Protein AF-A0A9D2CAB5-F1 (afdb_monomer)

Radius of gyration: 15.43 Å; Cα contacts (8 Å, |Δi|>4): 239; chains: 1; bounding box: 37×33×44 Å

Secondary structure (DSSP, 8-state):
-BHHHHHHHHHHHHHHHHHTTT-TTSBPSSTT-BHHHHHHHHHHHIIIIIIHHHTTPPP--SS---SS-STTHHHHHHHHHHHHHHHHTT--B--GGGHHHHHHHHHHHHHHHHHHHHTTSSPPPPPPHHHHHHHHHHHHH--HHHHSSTTS--PPPP--TTS-HHHHHHHHTTPPPP-

Nearest PDB structures (foldseek):
  2xse-assembly1_A  TM=2.222E-01  e=4.558E+00  Leishmania tarentolae
  8bbm-assembly1_A  TM=2.300E-01  e=7.553E+00  Leishmania tarentolae

Mean predicted aligned error: 3.07 Å

Foldseek 3Di:
DWPVLLLVLLVLLLVLLVLCLVPQQFFFLPNVHGLLQLLQLLLLQLVQQVLCVLVVHDGDDSDDGHPDDSNCSSVSSVVSSVSNCVSCDPPTDDDCSVVVSSLSSNLSSQRSQRRCVVVVNDDHDDDDPVVLVSLVVCVVPDDCVVQPDPPHADCQADDDPPDHSSQNSNSNSHGDGDD

InterPro domains:
  IPR034660 DinB/YfiT-like putative metalloenzymes [SSF109854] (20-116)

pLDDT: mean 94.8, std 4.86, range [59.59, 98.81]

Sequence (179 aa):
MDTARLFSTLELFGAEVDRAEEHLSLQSGCAEWTIGQVIRHVVHVQREITLSLLRDEEPGRMLGMLDISDEAAPEAWRAVAEGIRTVVGERKELSDRFVLPAFDATVHAWDIRAGLVDAGLAEPLELDSRTLTWLEAFKKHAPEELIRRPGMFGPEQPTLSAASPTTKFMAWAGRTPLS

Solvent-accessible surface area (backbone atoms only — not comparable to full-atom values): 9828 Å² total; per-residue (Å²): 78,52,41,71,55,51,51,52,30,51,52,52,28,49,56,37,44,67,72,34,67,93,46,32,83,39,57,20,39,46,86,92,34,31,30,18,53,50,43,20,23,46,39,28,24,45,48,30,36,54,42,22,54,67,68,76,42,85,54,62,59,74,81,59,60,46,97,64,57,51,87,53,23,59,60,51,35,54,54,47,52,50,51,42,57,62,62,53,61,88,58,60,71,43,64,70,84,53,52,60,63,41,50,49,36,47,54,50,25,47,19,39,40,43,22,35,30,77,71,71,75,45,73,84,77,75,67,53,70,70,59,47,53,51,52,53,54,49,59,77,70,54,55,62,81,73,46,56,37,94,97,70,22,52,69,66,39,86,68,64,91,84,52,52,73,46,45,49,51,40,7,58,51,28,26,79,55,85,129

Organism: NCBI:txid2838429

Structure (mmCIF, N/CA/C/O backbone):
data_AF-A0A9D2CAB5-F1
#
_entry.id   AF-A0A9D2CAB5-F1
#
loop_
_atom_site.group_PDB
_atom_site.id
_atom_site.type_symbol
_atom_site.label_atom_id
_atom_site.label_alt_id
_atom_site.label_comp_id
_atom_site.label_asym_id
_atom_site.label_entity_id
_atom_site.label_seq_id
_atom_site.pdbx_PDB_ins_code
_atom_site.Cartn_x
_atom_site.Cartn_y
_atom_site.Cartn_z
_atom_site.occupancy
_atom_site.B_iso_or_equiv
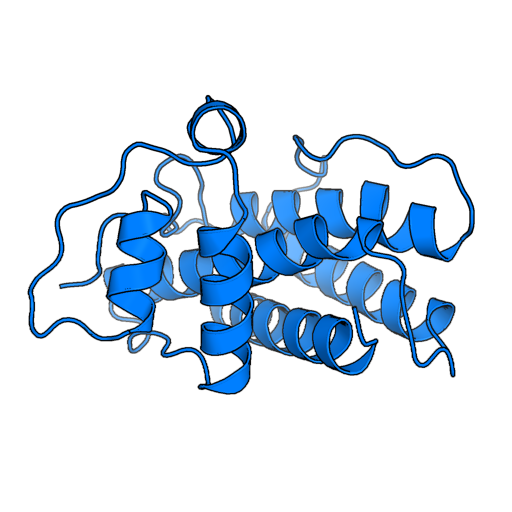_atom_site.auth_seq_id
_atom_site.auth_comp_id
_atom_site.auth_asym_id
_atom_site.auth_atom_id
_atom_site.pdbx_PDB_model_num
ATOM 1 N N . MET A 1 1 ? 16.288 2.991 -3.148 1.00 87.94 1 MET A N 1
ATOM 2 C CA . MET A 1 1 ? 15.427 2.052 -2.381 1.00 87.94 1 MET A CA 1
ATOM 3 C C . MET A 1 1 ? 15.830 0.620 -2.714 1.00 87.94 1 MET A C 1
ATOM 5 O O . MET A 1 1 ? 15.931 0.305 -3.889 1.00 87.94 1 MET A O 1
ATOM 9 N N . ASP A 1 2 ? 16.009 -0.249 -1.719 1.00 90.69 2 ASP A N 1
ATOM 10 C CA . ASP A 1 2 ? 16.333 -1.671 -1.942 1.00 90.69 2 ASP A CA 1
ATOM 11 C C . ASP A 1 2 ? 15.123 -2.443 -2.513 1.00 90.69 2 ASP A C 1
ATOM 13 O O . ASP A 1 2 ? 13.984 -2.256 -2.075 1.00 90.69 2 ASP A O 1
ATOM 17 N N . THR A 1 3 ? 15.368 -3.339 -3.470 1.00 93.75 3 THR A N 1
ATOM 18 C CA . THR A 1 3 ? 14.379 -4.289 -4.017 1.00 93.75 3 THR A CA 1
ATOM 19 C C . THR A 1 3 ? 13.645 -5.112 -2.964 1.00 93.75 3 THR A C 1
ATOM 21 O O . THR A 1 3 ? 12.442 -5.333 -3.109 1.00 93.75 3 THR A O 1
ATOM 24 N N . ALA A 1 4 ? 14.302 -5.479 -1.859 1.00 93.62 4 ALA A N 1
ATOM 25 C CA . ALA A 1 4 ? 13.641 -6.169 -0.754 1.00 93.62 4 ALA A CA 1
ATOM 26 C C . ALA A 1 4 ? 12.469 -5.350 -0.193 1.00 93.62 4 ALA A C 1
ATOM 28 O O . ALA A 1 4 ? 11.480 -5.915 0.270 1.00 93.62 4 ALA A O 1
ATOM 29 N N . ARG A 1 5 ? 12.545 -4.011 -0.247 1.00 94.75 5 ARG A N 1
ATOM 30 C CA . ARG A 1 5 ? 11.443 -3.146 0.178 1.00 94.75 5 ARG A CA 1
ATOM 31 C C . ARG A 1 5 ? 10.278 -3.163 -0.791 1.00 94.75 5 ARG A C 1
ATOM 33 O O . ARG A 1 5 ? 9.149 -3.287 -0.330 1.00 94.75 5 ARG A O 1
ATOM 40 N N . LEU A 1 6 ? 10.554 -3.108 -2.092 1.00 96.00 6 LEU A N 1
ATOM 41 C CA . LEU A 1 6 ? 9.514 -3.255 -3.105 1.00 96.00 6 LEU A CA 1
ATOM 42 C C . LEU A 1 6 ? 8.785 -4.592 -2.936 1.00 96.00 6 LEU A C 1
ATOM 44 O O . LEU A 1 6 ? 7.562 -4.607 -2.875 1.00 96.00 6 LEU A O 1
ATOM 48 N N . PHE A 1 7 ? 9.514 -5.699 -2.782 1.00 96.25 7 PHE A N 1
ATOM 49 C CA . PHE A 1 7 ? 8.899 -7.017 -2.614 1.00 96.25 7 PHE A CA 1
ATOM 50 C C . PHE A 1 7 ? 8.073 -7.137 -1.335 1.00 96.25 7 PHE A C 1
ATOM 52 O O . PHE A 1 7 ? 6.937 -7.594 -1.422 1.00 96.25 7 PHE A O 1
ATOM 59 N N . SER A 1 8 ? 8.561 -6.641 -0.191 1.00 96.62 8 SER A N 1
ATOM 60 C CA . SER A 1 8 ? 7.741 -6.596 1.030 1.00 96.62 8 SER A CA 1
ATOM 61 C C . SER A 1 8 ? 6.452 -5.790 0.836 1.00 96.62 8 SER A C 1
ATOM 63 O O . SER A 1 8 ? 5.414 -6.175 1.360 1.00 96.62 8 SER A O 1
ATOM 65 N N . THR A 1 9 ? 6.490 -4.689 0.078 1.00 98.00 9 THR A N 1
ATOM 66 C CA . THR A 1 9 ? 5.284 -3.915 -0.253 1.00 98.00 9 THR A CA 1
ATOM 67 C C . THR A 1 9 ? 4.320 -4.713 -1.136 1.00 98.00 9 THR A C 1
ATOM 69 O O . THR A 1 9 ? 3.122 -4.716 -0.861 1.00 98.00 9 THR A O 1
ATOM 72 N N . LEU A 1 10 ? 4.814 -5.413 -2.166 1.00 98.19 10 LEU A N 1
ATOM 73 C CA . LEU A 1 10 ? 3.966 -6.260 -3.018 1.00 98.19 10 LEU A CA 1
ATOM 74 C C . LEU A 1 10 ? 3.326 -7.407 -2.222 1.00 98.19 10 LEU A C 1
ATOM 76 O O . LEU A 1 10 ? 2.169 -7.751 -2.447 1.00 98.19 10 LEU A O 1
ATOM 80 N N . GLU A 1 11 ? 4.072 -8.015 -1.303 1.00 98.31 11 GLU A N 1
ATOM 81 C CA . GLU A 1 11 ? 3.570 -9.075 -0.423 1.00 98.31 11 GLU A CA 1
ATOM 82 C C . GLU A 1 11 ? 2.514 -8.548 0.546 1.00 98.31 11 GLU A C 1
ATOM 84 O O . GLU A 1 11 ? 1.446 -9.145 0.663 1.00 98.31 11 GLU A O 1
ATOM 89 N N . LEU A 1 12 ? 2.783 -7.411 1.193 1.00 98.69 12 LEU A N 1
ATOM 90 C CA . LEU A 1 12 ? 1.845 -6.768 2.107 1.00 98.69 12 LEU A CA 1
ATOM 91 C C . LEU A 1 12 ? 0.531 -6.430 1.400 1.00 98.69 12 LEU A C 1
ATOM 93 O O . LEU A 1 12 ? -0.529 -6.836 1.864 1.00 98.69 12 LEU A O 1
ATOM 97 N N . PHE A 1 13 ? 0.599 -5.720 0.272 1.00 98.81 13 PHE A N 1
ATOM 98 C CA . PHE A 1 13 ? -0.602 -5.330 -0.459 1.00 98.81 13 PHE A CA 1
ATOM 99 C C . PHE A 1 13 ? -1.345 -6.553 -1.002 1.00 98.81 13 PHE A C 1
ATOM 101 O O . PHE A 1 13 ? -2.554 -6.657 -0.827 1.00 98.81 13 PHE A O 1
ATOM 108 N N . GLY A 1 14 ? -0.631 -7.526 -1.580 1.00 98.81 14 GLY A N 1
ATOM 109 C CA . GLY A 1 14 ? -1.243 -8.758 -2.079 1.00 98.81 14 GLY A CA 1
ATOM 110 C C . GLY A 1 14 ? -1.971 -9.557 -1.004 1.00 98.81 14 GLY A C 1
ATOM 111 O O . GLY A 1 14 ? -3.077 -10.023 -1.252 1.00 98.81 14 GLY A O 1
ATOM 112 N N . ALA A 1 15 ? -1.414 -9.637 0.204 1.00 98.69 15 ALA A N 1
ATOM 113 C CA . ALA A 1 15 ? -2.074 -10.318 1.310 1.00 98.69 15 ALA A CA 1
ATOM 114 C C . ALA A 1 15 ? -3.392 -9.638 1.724 1.00 98.69 15 ALA A C 1
ATOM 116 O O . ALA A 1 15 ? -4.317 -10.321 2.156 1.00 98.69 15 ALA A O 1
ATOM 117 N N . GLU A 1 16 ? -3.497 -8.312 1.602 1.00 98.81 16 GLU A N 1
ATOM 118 C CA . GLU A 1 16 ? -4.749 -7.592 1.870 1.00 98.81 16 GLU A CA 1
ATOM 119 C C . GLU A 1 16 ? -5.743 -7.699 0.707 1.00 98.81 16 GLU A C 1
ATOM 121 O O . GLU A 1 16 ? -6.938 -7.847 0.954 1.00 98.81 16 GLU A O 1
ATOM 126 N N . VAL A 1 17 ? -5.267 -7.725 -0.543 1.00 98.81 17 VAL A N 1
ATOM 127 C CA . VAL A 1 17 ? -6.106 -8.025 -1.718 1.00 98.81 17 VAL A CA 1
ATOM 128 C C . VAL A 1 17 ? -6.765 -9.398 -1.583 1.00 98.81 17 VAL A C 1
ATOM 130 O O . VAL A 1 17 ? -7.980 -9.500 -1.730 1.00 98.81 17 VAL A O 1
ATOM 133 N N . ASP A 1 18 ? -5.991 -10.436 -1.255 1.00 98.62 18 ASP A N 1
ATOM 134 C CA . ASP A 1 18 ? -6.510 -11.803 -1.116 1.00 98.62 18 ASP A CA 1
ATOM 135 C C . ASP A 1 18 ? -7.531 -11.914 0.033 1.00 98.62 18 ASP A C 1
ATOM 137 O O . ASP A 1 18 ? -8.527 -12.623 -0.082 1.00 98.62 18 ASP A O 1
ATOM 141 N N . ARG A 1 19 ? -7.329 -11.185 1.140 1.00 98.38 19 ARG A N 1
ATOM 142 C CA . ARG A 1 19 ? -8.286 -11.152 2.264 1.00 98.38 19 ARG A CA 1
ATOM 143 C C . ARG A 1 19 ? -9.606 -10.472 1.916 1.00 98.38 19 ARG A C 1
ATOM 145 O O . ARG A 1 19 ? -10.624 -10.793 2.522 1.00 98.38 19 ARG A O 1
ATOM 152 N N . ALA A 1 20 ? -9.579 -9.506 1.005 1.00 98.12 20 ALA A N 1
ATOM 153 C CA . ALA A 1 20 ? -10.726 -8.661 0.708 1.00 98.12 20 ALA A CA 1
ATOM 154 C C . ALA A 1 20 ? -11.470 -9.053 -0.579 1.00 98.12 20 ALA A C 1
ATOM 156 O O . ALA A 1 20 ? -12.402 -8.352 -0.971 1.00 98.12 20 ALA A O 1
ATOM 157 N N . GLU A 1 21 ? -11.082 -10.155 -1.230 1.00 97.25 21 GLU A N 1
ATOM 158 C CA . GLU A 1 21 ? -11.594 -10.580 -2.543 1.00 97.25 21 GLU A CA 1
ATOM 159 C C . GLU A 1 21 ? -13.126 -10.751 -2.567 1.00 97.25 21 GLU A C 1
ATOM 161 O O . GLU A 1 21 ? -13.767 -10.404 -3.555 1.00 97.25 21 GLU A O 1
ATOM 166 N N . GLU A 1 22 ? -13.741 -11.176 -1.459 1.00 97.88 22 GLU A N 1
ATOM 167 C CA . GLU A 1 22 ? -15.205 -11.307 -1.325 1.00 97.88 22 GLU A CA 1
ATOM 168 C C . GLU A 1 22 ? -15.899 -10.037 -0.782 1.00 97.88 22 GLU A C 1
ATOM 170 O O . GLU A 1 22 ? -17.110 -10.016 -0.552 1.00 97.88 22 GLU A O 1
ATOM 175 N N . HIS A 1 23 ? -15.143 -8.962 -0.551 1.00 98.44 23 HIS A N 1
ATOM 176 C CA . HIS A 1 23 ? -15.570 -7.780 0.208 1.00 98.44 23 HIS A CA 1
ATOM 177 C C . HIS A 1 23 ? -15.274 -6.454 -0.509 1.00 98.44 23 HIS A C 1
ATOM 179 O O . HIS A 1 23 ? -15.234 -5.388 0.104 1.00 98.44 23 HIS A O 1
ATOM 185 N N . LEU A 1 24 ? -15.100 -6.501 -1.828 1.00 98.50 24 LEU A N 1
ATOM 186 C CA . LEU A 1 24 ? -14.643 -5.378 -2.653 1.00 98.50 24 LEU A CA 1
ATOM 187 C C . LEU A 1 24 ? -15.563 -4.150 -2.612 1.00 98.50 24 LEU A C 1
ATOM 189 O O . LEU A 1 24 ? -15.095 -3.027 -2.793 1.00 98.50 24 LEU A O 1
ATOM 193 N N . SER A 1 25 ? -16.858 -4.346 -2.356 1.00 98.31 25 SER A N 1
ATOM 194 C CA . SER A 1 25 ? -17.839 -3.261 -2.266 1.00 98.31 25 SER A CA 1
ATOM 195 C C . SER A 1 25 ? -17.851 -2.545 -0.914 1.00 98.31 25 SER A C 1
ATOM 197 O O . SER A 1 25 ? -18.579 -1.564 -0.768 1.00 98.31 25 SER A O 1
ATOM 199 N N . LEU A 1 26 ? -17.120 -3.041 0.092 1.00 98.31 26 LEU A N 1
ATOM 200 C CA . LEU A 1 26 ? -17.029 -2.366 1.383 1.00 98.31 26 LEU A CA 1
ATOM 201 C C . LEU A 1 26 ? -16.270 -1.049 1.249 1.00 98.31 26 LEU A C 1
ATOM 203 O O . LEU A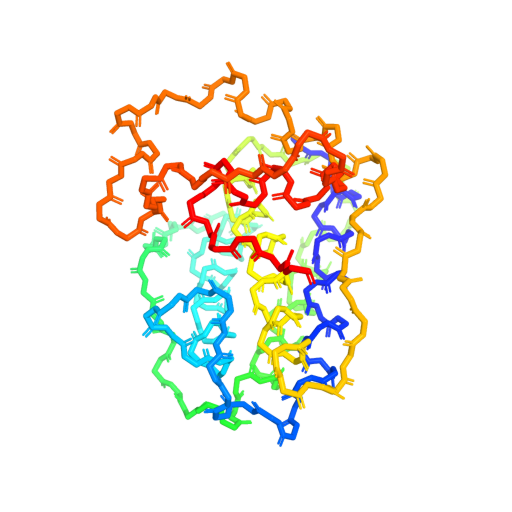 1 26 ? -15.376 -0.899 0.412 1.00 98.31 26 LEU A O 1
ATOM 207 N N . GLN A 1 27 ? -16.622 -0.109 2.118 1.00 97.94 27 GLN A N 1
ATOM 208 C CA . GLN A 1 27 ? -15.881 1.128 2.293 1.00 97.94 27 GLN A CA 1
ATOM 209 C C . GLN A 1 27 ? -14.448 0.816 2.749 1.00 97.94 27 GLN A C 1
ATOM 211 O O . GLN A 1 27 ? -14.249 -0.054 3.593 1.00 97.94 27 GLN A O 1
ATOM 216 N N . SER A 1 28 ? -13.451 1.512 2.199 1.00 97.62 28 SER A N 1
ATOM 217 C CA . SER A 1 28 ? -12.060 1.398 2.655 1.00 97.62 28 SER A CA 1
ATOM 218 C C . SER A 1 28 ? -11.704 2.479 3.687 1.00 97.62 28 SER A C 1
ATOM 220 O O . SER A 1 28 ? -12.454 3.436 3.890 1.00 97.62 28 SER A O 1
ATOM 222 N N . GLY A 1 29 ? -10.516 2.371 4.292 1.00 95.69 29 GLY A N 1
ATOM 223 C CA . GLY A 1 29 ? -9.920 3.432 5.115 1.00 95.69 29 GLY A CA 1
ATOM 224 C C . GLY A 1 29 ? -9.623 4.731 4.348 1.00 95.69 29 GLY A C 1
ATOM 225 O O . GLY A 1 29 ? -9.500 5.792 4.963 1.00 95.69 29 GLY A O 1
ATOM 226 N N . CYS A 1 30 ? -9.584 4.677 3.011 1.00 94.69 30 CYS A N 1
ATOM 227 C CA . CYS A 1 30 ? -9.636 5.854 2.152 1.00 94.69 30 CYS A CA 1
ATOM 228 C C . CYS A 1 30 ? -11.110 6.224 1.946 1.00 94.69 30 CYS A C 1
ATOM 230 O O . CYS A 1 30 ? -11.817 5.582 1.171 1.00 94.69 30 CYS A O 1
ATOM 232 N N . ALA A 1 31 ? -11.592 7.236 2.669 1.00 87.69 31 ALA A N 1
ATOM 233 C CA . ALA A 1 31 ? -13.020 7.543 2.797 1.00 87.69 31 ALA A CA 1
ATOM 234 C C . ALA A 1 31 ? -13.751 7.805 1.463 1.00 87.69 31 ALA A C 1
ATOM 236 O O . ALA A 1 31 ? -14.972 7.687 1.391 1.00 87.69 31 ALA A O 1
ATOM 237 N N . GLU A 1 32 ? -13.038 8.149 0.393 1.00 90.69 32 GLU A N 1
ATOM 238 C CA . GLU A 1 32 ? -13.631 8.345 -0.928 1.00 90.69 32 GLU A CA 1
ATOM 239 C C . GLU A 1 32 ? -13.871 7.045 -1.705 1.00 90.69 32 GLU A C 1
ATOM 241 O O . GLU A 1 32 ? -14.616 7.076 -2.686 1.00 90.69 32 GLU A O 1
ATOM 246 N N . TRP A 1 33 ? -13.243 5.929 -1.312 1.00 96.62 33 TRP A N 1
ATOM 247 C CA . TRP A 1 33 ? -13.141 4.726 -2.137 1.00 96.62 33 TRP A CA 1
ATOM 248 C C . TRP A 1 33 ? -13.595 3.451 -1.428 1.00 96.62 33 TRP A C 1
ATOM 250 O O . TRP A 1 33 ? -13.305 3.215 -0.252 1.00 96.62 33 TRP A O 1
ATOM 260 N N . THR A 1 34 ? -14.243 2.575 -2.194 1.00 98.44 34 THR A N 1
ATOM 261 C CA . THR A 1 34 ? -14.414 1.170 -1.817 1.00 98.44 34 THR A CA 1
ATOM 262 C C . THR A 1 34 ? -13.078 0.431 -1.868 1.00 98.44 34 THR A C 1
ATOM 264 O O . THR A 1 34 ? -12.113 0.885 -2.491 1.00 98.44 34 THR A O 1
ATOM 267 N N . ILE A 1 35 ? -13.018 -0.750 -1.256 1.00 98.69 35 ILE A N 1
ATOM 268 C CA . ILE A 1 35 ? -11.855 -1.640 -1.345 1.00 98.69 35 ILE A CA 1
ATOM 269 C C . ILE A 1 35 ? -11.491 -1.926 -2.812 1.00 98.69 35 ILE A C 1
ATOM 271 O O . ILE A 1 35 ? -10.331 -1.790 -3.196 1.00 98.69 35 ILE A O 1
ATOM 275 N N . GLY A 1 36 ? -12.468 -2.266 -3.657 1.00 98.62 36 GLY A N 1
ATOM 276 C CA . GLY A 1 36 ? -12.243 -2.528 -5.081 1.00 98.62 36 GLY A CA 1
ATOM 277 C C . GLY A 1 36 ? -11.616 -1.338 -5.816 1.00 98.62 36 GLY A C 1
ATOM 278 O O . GLY A 1 36 ? -10.660 -1.504 -6.578 1.00 98.62 36 GLY A O 1
ATOM 279 N N . GLN A 1 37 ? -12.079 -0.121 -5.523 1.00 98.50 37 GLN A N 1
ATOM 280 C CA . GLN A 1 37 ? -11.530 1.114 -6.088 1.00 98.50 37 GLN A CA 1
ATOM 281 C C . GLN A 1 37 ? -10.090 1.385 -5.631 1.00 98.50 37 GLN A C 1
ATOM 283 O O . GLN A 1 37 ? -9.258 1.758 -6.463 1.00 98.50 37 GLN A O 1
ATOM 288 N N . VAL A 1 38 ? -9.762 1.132 -4.357 1.00 98.44 38 VAL A N 1
ATOM 289 C CA . VAL A 1 38 ? -8.375 1.188 -3.855 1.00 98.44 38 VAL A CA 1
ATOM 290 C C . VAL A 1 38 ? -7.487 0.211 -4.627 1.00 98.44 38 VAL A C 1
ATOM 292 O O . VAL A 1 38 ? -6.409 0.585 -5.088 1.00 98.44 38 VAL A O 1
ATOM 295 N N . ILE A 1 39 ? -7.943 -1.027 -4.840 1.00 98.75 39 ILE A N 1
ATOM 296 C CA . ILE A 1 39 ? -7.167 -2.030 -5.581 1.00 98.75 39 ILE A CA 1
ATOM 297 C C . ILE A 1 39 ? -6.935 -1.571 -7.020 1.00 98.75 39 ILE A C 1
ATOM 299 O O . ILE A 1 39 ? -5.801 -1.587 -7.497 1.00 98.75 39 ILE A O 1
ATOM 303 N N . ARG A 1 40 ? -7.967 -1.073 -7.706 1.00 98.62 40 ARG A N 1
ATOM 304 C CA . ARG A 1 40 ? -7.836 -0.535 -9.071 1.00 98.62 40 ARG A CA 1
ATOM 305 C C . ARG A 1 40 ? -6.887 0.656 -9.159 1.00 98.62 40 ARG A C 1
ATOM 307 O O . ARG A 1 40 ? -6.193 0.793 -10.171 1.00 98.62 40 ARG A O 1
ATOM 314 N N . HIS A 1 41 ? -6.863 1.512 -8.139 1.00 98.19 41 HIS A N 1
ATOM 315 C CA . HIS A 1 41 ? -5.912 2.615 -8.038 1.00 98.19 41 HIS A CA 1
ATOM 316 C C . HIS A 1 41 ? -4.476 2.093 -7.930 1.00 98.19 41 HIS A C 1
ATOM 318 O O . HIS A 1 41 ? -3.634 2.422 -8.765 1.00 98.19 41 HIS A O 1
ATOM 324 N N . VAL A 1 42 ? -4.206 1.202 -6.978 1.00 98.56 42 VAL A N 1
ATOM 325 C CA . VAL A 1 42 ? -2.853 0.669 -6.769 1.00 98.56 42 VAL A CA 1
ATOM 326 C C . VAL A 1 42 ? -2.376 -0.143 -7.977 1.00 98.56 42 VAL A C 1
ATOM 328 O O . VAL A 1 42 ? -1.218 -0.030 -8.378 1.00 98.56 42 VAL A O 1
ATOM 331 N N . VAL A 1 43 ? -3.259 -0.906 -8.629 1.00 98.69 43 VAL A N 1
ATOM 332 C CA . VAL A 1 43 ? -2.948 -1.597 -9.893 1.00 98.69 43 VAL A CA 1
ATOM 333 C C . VAL A 1 43 ? -2.538 -0.600 -10.978 1.00 98.69 43 VAL A C 1
ATOM 335 O O . VAL A 1 43 ? -1.538 -0.824 -11.661 1.00 98.69 43 VAL A O 1
ATOM 338 N N . HIS A 1 44 ? -3.275 0.504 -11.131 1.00 98.38 44 HIS A N 1
ATOM 339 C CA . HIS A 1 44 ? -2.924 1.571 -12.069 1.00 98.38 44 HIS A CA 1
ATOM 340 C C . HIS A 1 44 ? -1.539 2.147 -11.766 1.00 98.38 44 HIS A C 1
ATOM 342 O O . HIS A 1 44 ? -0.690 2.177 -12.652 1.00 98.38 44 HIS A O 1
ATOM 348 N N . VAL A 1 45 ? -1.277 2.516 -10.513 1.00 97.94 45 VAL A N 1
ATOM 349 C CA . VAL A 1 45 ? 0.016 3.047 -10.061 1.00 97.94 45 VAL A CA 1
ATOM 350 C C . VAL A 1 45 ? 1.157 2.087 -10.376 1.00 97.94 45 VAL A C 1
ATOM 352 O O . VAL A 1 45 ? 2.157 2.469 -10.986 1.00 97.94 45 VAL A O 1
ATOM 355 N N . GLN A 1 46 ? 1.028 0.825 -9.971 1.00 98.25 46 GLN A N 1
ATOM 356 C CA . GLN A 1 46 ? 2.094 -0.151 -10.160 1.00 98.25 46 GLN A CA 1
ATOM 357 C C . GLN A 1 46 ? 2.333 -0.454 -11.643 1.00 98.25 46 GLN A C 1
ATOM 359 O O . GLN A 1 46 ? 3.473 -0.665 -12.057 1.00 98.25 46 GLN A O 1
ATOM 364 N N . ARG A 1 47 ? 1.283 -0.436 -12.465 1.00 97.50 47 ARG A N 1
ATOM 365 C CA . ARG A 1 47 ? 1.402 -0.647 -13.906 1.00 97.50 47 ARG A CA 1
ATOM 366 C C . ARG A 1 47 ? 2.025 0.552 -14.621 1.00 97.50 47 ARG A C 1
ATOM 368 O O . ARG A 1 47 ? 2.974 0.376 -15.373 1.00 97.50 47 ARG A O 1
ATOM 375 N N . GLU A 1 48 ? 1.494 1.746 -14.399 1.00 97.25 48 GLU A N 1
ATOM 376 C CA . GLU A 1 48 ? 1.855 2.940 -15.170 1.00 97.25 48 GLU A CA 1
ATOM 377 C C . GLU A 1 48 ? 3.126 3.617 -14.646 1.00 97.25 48 GLU A C 1
ATOM 379 O O . GLU A 1 48 ? 3.797 4.330 -15.386 1.00 97.25 48 GLU A O 1
ATOM 384 N N . ILE A 1 49 ? 3.477 3.409 -13.375 1.00 96.81 49 ILE A N 1
ATOM 385 C CA . ILE A 1 49 ? 4.696 3.958 -12.780 1.00 96.81 49 ILE A CA 1
ATOM 386 C C . ILE A 1 49 ? 5.729 2.852 -12.604 1.00 96.81 49 ILE A C 1
ATOM 388 O O . ILE A 1 49 ? 6.755 2.862 -13.278 1.00 96.81 49 ILE A O 1
ATOM 392 N N . THR A 1 50 ? 5.484 1.887 -11.715 1.00 97.06 50 THR A N 1
ATOM 393 C CA . THR A 1 50 ? 6.521 0.922 -11.313 1.00 97.06 50 THR A CA 1
ATOM 394 C C . THR A 1 50 ? 6.994 0.059 -12.482 1.00 97.06 50 THR A C 1
ATOM 396 O O . THR A 1 50 ? 8.199 -0.029 -12.717 1.00 97.06 50 THR A O 1
ATOM 399 N N . LEU A 1 51 ? 6.084 -0.551 -13.247 1.00 96.69 51 LEU A N 1
ATOM 400 C CA . LEU A 1 51 ? 6.458 -1.382 -14.395 1.00 96.69 51 LEU A CA 1
ATOM 401 C C . LEU A 1 51 ? 7.106 -0.573 -15.520 1.00 96.69 51 LEU A C 1
ATOM 403 O O . LEU A 1 51 ? 8.132 -1.014 -16.036 1.00 96.69 51 LEU A O 1
ATOM 407 N N . SER A 1 52 ? 6.569 0.599 -15.864 1.00 96.12 52 SER A N 1
ATOM 408 C CA . SER A 1 52 ? 7.177 1.467 -16.881 1.00 96.12 52 SER A CA 1
ATOM 409 C C . SER A 1 52 ? 8.597 1.879 -16.489 1.00 96.12 52 SER A C 1
ATOM 411 O O . SER A 1 52 ? 9.522 1.717 -17.278 1.00 96.12 52 SER A O 1
ATOM 413 N N . LEU A 1 53 ? 8.818 2.285 -15.233 1.00 95.44 53 LEU A N 1
ATOM 414 C CA . LEU A 1 53 ? 10.159 2.601 -14.732 1.00 95.44 53 LEU A CA 1
ATOM 415 C C . LEU A 1 53 ? 11.113 1.403 -14.788 1.00 95.44 53 LEU A C 1
ATOM 417 O O . LEU A 1 53 ? 12.289 1.573 -15.093 1.00 95.44 53 LEU A O 1
ATOM 421 N N . LEU A 1 54 ? 10.638 0.196 -14.472 1.00 95.38 54 LEU A N 1
ATOM 422 C CA . LEU A 1 54 ? 11.461 -1.017 -14.523 1.00 95.38 54 LEU A CA 1
ATOM 423 C C . LEU A 1 54 ? 11.841 -1.423 -15.951 1.00 95.38 54 LEU A C 1
ATOM 425 O O . LEU A 1 54 ? 12.880 -2.057 -16.141 1.00 95.38 54 LEU A O 1
ATOM 429 N N . ARG A 1 55 ? 11.005 -1.066 -16.929 1.00 94.81 55 ARG A N 1
ATOM 430 C CA . ARG A 1 55 ? 11.206 -1.317 -18.363 1.00 94.81 55 ARG A CA 1
ATOM 431 C C . ARG A 1 55 ? 11.933 -0.184 -19.085 1.00 94.81 55 ARG A C 1
ATOM 433 O O . ARG A 1 55 ? 12.086 -0.260 -20.299 1.00 94.81 55 ARG A O 1
ATOM 440 N N . ASP A 1 56 ? 12.372 0.837 -18.351 1.00 93.75 56 ASP A N 1
ATOM 441 C CA . ASP A 1 56 ? 12.976 2.049 -18.907 1.00 93.75 56 ASP A CA 1
ATOM 442 C C . ASP A 1 56 ? 12.047 2.762 -19.922 1.00 93.75 56 ASP A C 1
ATOM 444 O O . ASP A 1 56 ? 12.493 3.365 -20.897 1.00 93.75 56 ASP A O 1
ATOM 448 N N . GLU A 1 57 ? 10.736 2.696 -19.675 1.00 95.38 57 GLU A N 1
ATOM 449 C CA . GLU A 1 57 ? 9.678 3.382 -20.421 1.00 95.38 57 GLU A CA 1
ATOM 450 C C . GLU A 1 57 ? 9.301 4.714 -19.742 1.00 95.38 57 GLU A C 1
ATOM 452 O O . GLU A 1 57 ? 9.550 4.931 -18.551 1.00 95.38 57 GLU A O 1
ATOM 457 N N . GLU A 1 58 ? 8.654 5.613 -20.491 1.00 94.94 58 GLU A N 1
ATOM 458 C CA . GLU A 1 58 ? 8.087 6.840 -19.922 1.00 94.94 58 GLU A CA 1
ATOM 459 C C . GLU A 1 58 ? 6.929 6.498 -18.968 1.00 94.94 58 GLU A C 1
ATOM 461 O O . GLU A 1 58 ? 5.947 5.892 -19.407 1.00 94.94 58 GLU A O 1
ATOM 466 N N . PRO A 1 59 ? 7.009 6.864 -17.674 1.00 94.94 59 PRO A N 1
ATOM 467 C CA . PRO A 1 59 ? 5.955 6.548 -16.723 1.00 94.94 59 PRO A CA 1
ATOM 468 C C . PRO A 1 59 ? 4.699 7.384 -16.984 1.00 94.94 59 PRO A C 1
ATOM 470 O O . PRO A 1 59 ? 4.766 8.561 -17.350 1.00 94.94 59 PRO A O 1
ATOM 473 N N . GLY A 1 60 ? 3.546 6.773 -16.734 1.00 93.69 60 GLY A N 1
ATOM 474 C CA . GLY A 1 60 ? 2.245 7.423 -16.771 1.00 93.69 60 GLY A CA 1
ATOM 475 C C . GLY A 1 60 ? 1.990 8.324 -15.559 1.00 93.69 60 GLY A C 1
ATOM 476 O O . GLY A 1 60 ? 2.885 8.962 -15.000 1.00 93.69 60 GLY A O 1
ATOM 477 N N . ARG A 1 61 ? 0.721 8.421 -15.154 1.00 91.38 61 ARG A N 1
ATOM 478 C CA . ARG A 1 61 ? 0.299 9.271 -14.031 1.00 91.38 61 ARG A CA 1
ATOM 479 C C . ARG A 1 61 ? 0.138 8.448 -12.762 1.00 91.38 61 ARG A C 1
ATOM 481 O O . ARG A 1 61 ? -0.277 7.304 -12.805 1.00 91.38 61 ARG A O 1
ATOM 488 N N . MET A 1 62 ? 0.442 9.078 -11.631 1.00 87.44 62 MET A N 1
ATOM 489 C CA . MET A 1 62 ? 0.224 8.493 -10.308 1.00 87.44 62 MET A CA 1
ATOM 490 C C . MET A 1 62 ? -1.266 8.494 -9.930 1.00 87.44 62 MET A C 1
ATOM 492 O O . MET A 1 62 ? -1.761 7.565 -9.310 1.00 87.44 62 MET A O 1
ATOM 496 N N . LEU A 1 63 ? -1.990 9.551 -10.312 1.00 87.44 63 LEU A N 1
ATOM 497 C CA . LEU A 1 63 ? -3.415 9.689 -10.026 1.00 87.44 63 LEU A CA 1
ATOM 498 C C . LEU A 1 63 ? -4.242 9.081 -11.156 1.00 87.44 63 LEU A C 1
ATOM 500 O O . LEU A 1 63 ? -4.240 9.596 -12.278 1.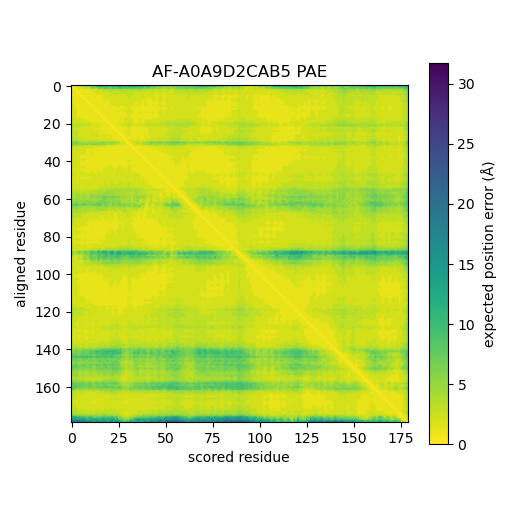00 87.44 63 LEU A O 1
ATOM 504 N N . GLY A 1 64 ? -4.987 8.034 -10.823 1.00 90.06 64 GLY A N 1
ATOM 505 C CA . GLY A 1 64 ? -5.900 7.359 -11.733 1.00 90.06 64 GLY A CA 1
ATOM 506 C C . GLY A 1 64 ? -6.381 6.031 -11.167 1.00 90.06 64 GLY A C 1
ATOM 507 O O . GLY A 1 64 ? -5.906 5.574 -10.134 1.00 90.06 64 GLY A O 1
ATOM 508 N N . MET A 1 65 ? -7.327 5.405 -11.851 1.00 92.38 65 MET A N 1
ATOM 509 C C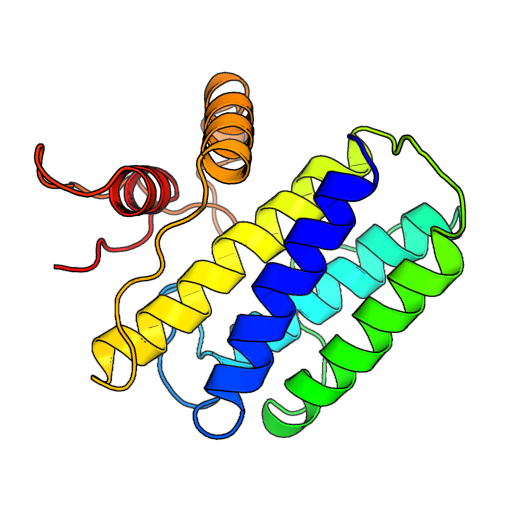A . MET A 1 65 ? -7.752 4.034 -11.586 1.00 92.38 65 MET A CA 1
ATOM 510 C C . MET A 1 65 ? -7.734 3.274 -12.896 1.00 92.38 65 MET A C 1
ATOM 512 O O . MET A 1 65 ? -7.992 3.845 -13.959 1.00 92.38 65 MET A O 1
ATOM 516 N N . LEU A 1 66 ? -7.452 1.978 -12.821 1.00 92.94 66 LEU A N 1
ATOM 517 C CA . LEU A 1 66 ? -7.559 1.128 -13.989 1.00 92.94 66 LEU A CA 1
ATOM 518 C C . LEU A 1 66 ? -9.040 0.987 -14.386 1.00 92.94 66 LEU A C 1
ATOM 520 O O . LEU A 1 66 ? -9.908 0.782 -13.531 1.00 92.94 66 LEU A O 1
ATOM 524 N N . ASP A 1 67 ? -9.327 1.109 -15.680 1.00 95.56 67 ASP A N 1
ATOM 525 C CA . ASP A 1 67 ? -10.678 0.966 -16.234 1.00 95.56 67 ASP A CA 1
ATOM 526 C C . ASP A 1 67 ? -11.041 -0.517 -16.406 1.00 95.56 67 ASP A C 1
ATOM 528 O O . ASP A 1 67 ? -10.973 -1.089 -17.491 1.00 95.56 67 ASP A O 1
ATOM 532 N N . ILE A 1 68 ? -11.326 -1.157 -15.275 1.00 96.38 68 ILE A N 1
ATOM 533 C CA . ILE A 1 68 ? -11.787 -2.540 -15.130 1.00 96.38 68 ILE A CA 1
ATOM 534 C C . ILE A 1 68 ? -12.877 -2.575 -14.054 1.00 96.38 68 ILE A C 1
ATOM 536 O O . ILE A 1 68 ? -13.036 -1.605 -13.313 1.00 96.38 68 ILE A O 1
ATOM 540 N N . SER A 1 69 ? -13.626 -3.674 -13.948 1.00 97.75 69 SER A N 1
ATOM 541 C CA . SER A 1 69 ? -14.546 -3.843 -12.820 1.00 97.75 69 SER A CA 1
ATOM 542 C C . SER A 1 69 ? -13.777 -4.079 -11.518 1.00 97.75 69 SER A C 1
ATOM 544 O O . SER A 1 69 ? -12.606 -4.474 -11.535 1.00 97.75 69 SER A O 1
ATOM 546 N N . ASP A 1 70 ? -14.433 -3.839 -10.387 1.00 97.31 70 ASP A N 1
ATOM 547 C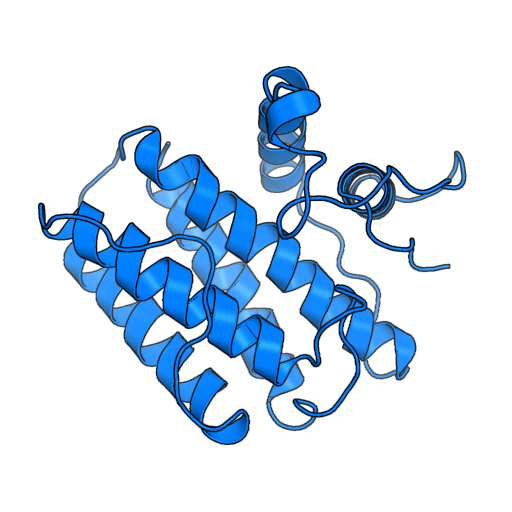 CA . ASP A 1 70 ? -13.828 -4.054 -9.073 1.00 97.31 70 ASP A CA 1
ATOM 548 C C . ASP A 1 70 ? -13.505 -5.546 -8.872 1.00 97.31 70 ASP A C 1
ATOM 550 O O . ASP A 1 70 ? -12.429 -5.877 -8.384 1.00 97.31 70 ASP A O 1
ATOM 554 N N . GLU A 1 71 ? -14.361 -6.448 -9.364 1.00 97.88 71 GLU A N 1
ATOM 555 C CA . GLU A 1 71 ? -14.185 -7.909 -9.301 1.00 97.88 71 GLU A CA 1
ATOM 556 C C . GLU A 1 71 ? -12.958 -8.400 -10.081 1.00 97.88 71 GLU A C 1
ATOM 558 O O . GLU A 1 71 ? -12.359 -9.409 -9.721 1.00 97.88 71 GLU A O 1
ATOM 563 N N . ALA A 1 72 ? -12.555 -7.688 -11.137 1.00 98.19 72 ALA A N 1
ATOM 564 C CA . ALA A 1 72 ? -11.356 -8.014 -11.909 1.00 98.19 72 ALA A CA 1
ATOM 565 C C . ALA A 1 72 ? -10.064 -7.468 -11.268 1.00 98.19 72 ALA A C 1
ATOM 567 O O . ALA A 1 72 ? -8.958 -7.821 -11.689 1.00 98.19 72 ALA A O 1
ATOM 568 N N . ALA A 1 73 ? -10.172 -6.585 -10.271 1.00 98.12 73 ALA A N 1
ATOM 569 C CA . ALA A 1 73 ? -9.029 -5.887 -9.695 1.00 98.12 73 ALA A CA 1
ATOM 570 C C . ALA A 1 73 ? -8.038 -6.809 -8.954 1.00 98.12 73 ALA A C 1
ATOM 572 O O . ALA A 1 73 ? -6.833 -6.624 -9.153 1.00 98.12 73 ALA A O 1
ATOM 573 N N . PRO A 1 74 ? -8.471 -7.825 -8.173 1.00 98.62 74 PRO A N 1
ATOM 574 C CA . PRO A 1 74 ? -7.554 -8.778 -7.545 1.00 98.62 74 PRO A CA 1
ATOM 575 C C . PRO A 1 74 ? -6.696 -9.554 -8.550 1.00 98.62 74 PRO A C 1
ATOM 577 O O . PRO A 1 74 ? -5.481 -9.675 -8.381 1.00 98.62 74 PRO A O 1
ATOM 580 N N . GLU A 1 75 ? -7.294 -10.032 -9.643 1.00 98.56 75 GLU A N 1
ATOM 581 C CA . GLU A 1 75 ? -6.553 -10.725 -10.701 1.00 98.56 75 GLU A CA 1
ATOM 582 C C . GLU A 1 75 ? -5.577 -9.778 -11.417 1.00 98.56 75 GLU A C 1
ATOM 584 O O . GLU A 1 75 ? -4.411 -10.125 -11.628 1.00 98.56 75 GLU A O 1
ATOM 589 N N . ALA A 1 76 ? -6.007 -8.547 -11.710 1.00 98.44 76 ALA A N 1
ATOM 590 C CA . ALA A 1 76 ? -5.137 -7.529 -12.292 1.00 98.44 76 ALA A CA 1
ATOM 591 C C . ALA A 1 76 ? -3.943 -7.190 -11.378 1.00 98.44 76 ALA A C 1
ATOM 593 O O . ALA A 1 76 ? -2.821 -7.024 -11.865 1.00 98.44 76 ALA A O 1
ATOM 594 N N . TRP A 1 77 ? -4.153 -7.146 -10.057 1.00 98.62 77 TRP A N 1
ATOM 595 C CA . TRP A 1 77 ? -3.075 -7.001 -9.081 1.00 98.62 77 TRP A CA 1
ATOM 596 C C . TRP A 1 77 ? -2.072 -8.149 -9.159 1.00 98.62 77 TRP A C 1
ATOM 598 O O . TRP A 1 77 ? -0.872 -7.893 -9.290 1.00 98.62 77 TRP A O 1
ATOM 608 N N . ARG A 1 78 ? -2.540 -9.403 -9.132 1.00 98.62 78 ARG A N 1
ATOM 609 C CA . ARG A 1 78 ? -1.667 -10.586 -9.219 1.00 98.62 78 ARG A CA 1
ATOM 610 C C . ARG A 1 78 ? -0.797 -10.534 -10.479 1.00 98.62 78 ARG A C 1
ATOM 612 O O . ARG A 1 78 ? 0.414 -10.736 -10.390 1.00 98.62 78 ARG A O 1
ATOM 619 N N . ALA A 1 79 ? -1.385 -10.173 -11.622 1.00 98.44 79 ALA A N 1
ATOM 620 C CA . ALA A 1 79 ? -0.665 -10.033 -12.887 1.00 98.44 79 ALA A CA 1
ATOM 621 C C . ALA A 1 79 ? 0.408 -8.928 -12.849 1.00 98.44 79 ALA A C 1
ATOM 623 O O . ALA A 1 79 ? 1.536 -9.141 -13.300 1.00 98.44 79 ALA A O 1
ATOM 624 N N . VAL A 1 80 ? 0.093 -7.753 -12.292 1.00 98.25 80 VAL A N 1
ATOM 625 C CA . VAL A 1 80 ? 1.056 -6.645 -12.178 1.00 98.25 80 VAL A CA 1
ATOM 626 C C . VAL A 1 80 ? 2.176 -6.976 -11.193 1.00 98.25 80 VAL A C 1
ATOM 628 O O . VAL A 1 80 ? 3.344 -6.755 -11.513 1.00 98.25 80 VAL A O 1
ATOM 631 N N . ALA A 1 81 ? 1.852 -7.542 -10.029 1.00 98.25 81 ALA A N 1
ATOM 632 C CA . ALA A 1 81 ? 2.842 -7.928 -9.029 1.00 98.25 81 ALA A CA 1
ATOM 633 C C . ALA A 1 81 ? 3.818 -8.981 -9.578 1.00 98.25 81 ALA A C 1
ATOM 635 O O . ALA A 1 81 ? 5.027 -8.866 -9.370 1.00 98.25 81 ALA A O 1
ATOM 636 N N . GLU A 1 82 ? 3.320 -9.970 -10.325 1.00 97.69 82 GLU A N 1
ATOM 637 C CA . GLU A 1 82 ? 4.166 -10.963 -10.993 1.00 97.69 82 GLU A CA 1
ATOM 638 C C . GLU A 1 82 ? 5.034 -10.344 -12.094 1.00 97.69 82 GLU A C 1
ATOM 640 O O . GLU A 1 82 ? 6.238 -10.607 -12.173 1.00 97.69 82 GLU A O 1
ATOM 645 N N . GLY A 1 83 ? 4.459 -9.443 -12.895 1.00 97.50 83 GLY A N 1
ATOM 646 C CA . GLY A 1 83 ? 5.213 -8.672 -13.877 1.00 97.50 83 GLY A CA 1
ATOM 647 C C . GLY A 1 83 ? 6.359 -7.888 -13.234 1.00 97.50 83 GLY A C 1
ATOM 648 O O . GLY A 1 83 ? 7.472 -7.886 -13.759 1.00 97.50 83 GLY A O 1
ATOM 649 N N . ILE A 1 84 ? 6.121 -7.257 -12.079 1.00 97.50 84 ILE A N 1
ATOM 650 C CA . ILE A 1 84 ? 7.154 -6.513 -11.350 1.00 97.50 84 ILE A CA 1
ATOM 651 C C . ILE A 1 84 ? 8.261 -7.459 -10.890 1.00 97.50 84 ILE A C 1
ATOM 6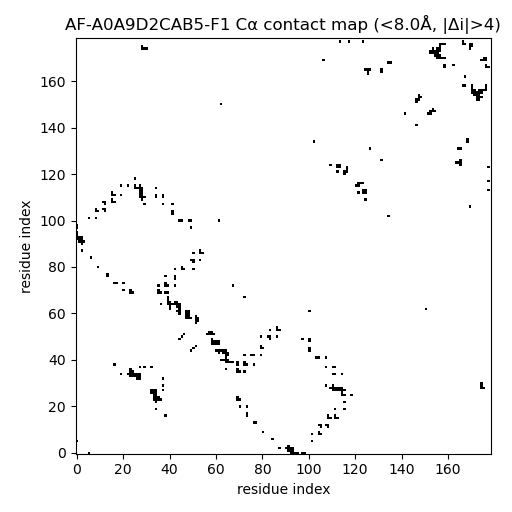53 O O . ILE A 1 84 ? 9.429 -7.180 -11.157 1.00 97.50 84 ILE A O 1
ATOM 657 N N . ARG A 1 85 ? 7.921 -8.588 -10.253 1.00 95.56 85 ARG A N 1
ATOM 658 C CA . ARG A 1 85 ? 8.914 -9.587 -9.813 1.00 95.56 85 ARG A CA 1
ATOM 659 C C . ARG A 1 85 ? 9.777 -10.073 -10.975 1.00 95.56 85 ARG A C 1
ATOM 661 O O . ARG A 1 85 ? 11.001 -10.097 -10.856 1.00 95.56 85 ARG A O 1
ATOM 668 N N . THR A 1 86 ? 9.148 -10.365 -12.110 1.00 95.38 86 THR A N 1
ATOM 669 C CA . THR A 1 86 ? 9.833 -10.813 -13.327 1.00 95.38 86 THR A CA 1
ATOM 670 C C . THR A 1 86 ? 10.818 -9.766 -13.855 1.00 95.38 86 THR A C 1
ATOM 672 O O . THR A 1 86 ? 11.957 -10.104 -14.169 1.00 95.38 86 THR A O 1
ATOM 675 N N . VAL A 1 87 ? 10.413 -8.493 -13.953 1.00 95.12 87 VAL A N 1
ATOM 676 C CA . VAL A 1 87 ? 11.264 -7.440 -14.544 1.00 95.12 87 VAL A CA 1
ATOM 677 C C . VAL A 1 87 ? 12.356 -6.965 -13.578 1.00 95.12 87 VAL A C 1
ATOM 679 O O . VAL A 1 87 ? 13.459 -6.632 -14.017 1.00 95.12 87 VAL A O 1
ATOM 682 N N . VAL A 1 88 ? 12.086 -6.943 -12.266 1.00 94.38 88 VAL A N 1
ATOM 683 C CA . VAL A 1 88 ? 13.110 -6.623 -11.256 1.00 94.38 88 VAL A CA 1
ATOM 684 C C . VAL A 1 88 ? 14.272 -7.615 -11.344 1.00 94.38 88 VAL A C 1
ATOM 686 O O . VAL A 1 88 ? 15.428 -7.188 -11.307 1.00 94.38 88 VAL A O 1
ATOM 689 N N . GLY A 1 89 ? 13.983 -8.911 -11.504 1.00 85.62 89 GLY A N 1
ATOM 690 C CA . GLY A 1 89 ? 15.002 -9.954 -11.622 1.00 85.62 89 GLY A CA 1
ATOM 691 C C . GLY A 1 89 ? 15.980 -9.942 -10.442 1.00 85.62 89 GLY A C 1
ATOM 692 O O . GLY A 1 89 ? 15.568 -9.931 -9.286 1.00 85.62 89 GLY A O 1
ATOM 693 N N . GLU A 1 90 ? 17.284 -9.910 -10.735 1.00 82.94 90 GLU A N 1
ATOM 694 C CA . GLU A 1 90 ? 18.364 -9.918 -9.730 1.00 82.94 90 GLU A CA 1
ATOM 695 C C . GLU A 1 90 ? 18.858 -8.514 -9.320 1.00 82.94 90 GLU A 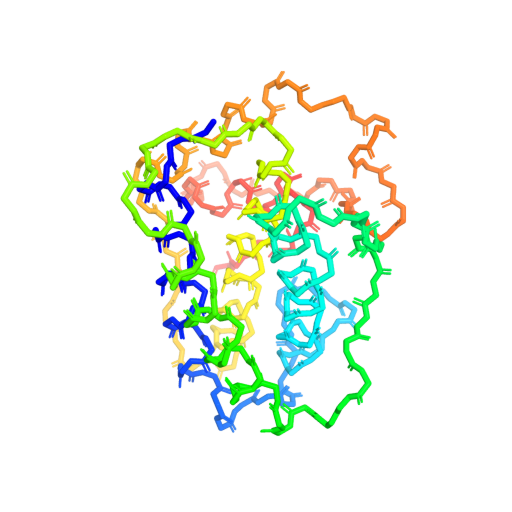C 1
ATOM 697 O O . GLU A 1 90 ? 19.908 -8.381 -8.677 1.00 82.94 90 GLU A O 1
ATOM 702 N N . ARG A 1 91 ? 18.147 -7.439 -9.700 1.00 88.56 91 ARG A N 1
ATOM 703 C CA . ARG A 1 91 ? 18.498 -6.077 -9.262 1.00 88.56 91 ARG A CA 1
ATOM 704 C C . ARG A 1 91 ? 18.497 -6.035 -7.728 1.00 88.56 91 ARG A C 1
ATOM 706 O O . ARG A 1 91 ? 17.630 -6.619 -7.096 1.00 88.56 91 ARG A O 1
ATOM 713 N N . LYS A 1 92 ? 19.469 -5.342 -7.129 1.00 85.44 92 LYS A N 1
ATOM 714 C CA . LYS A 1 92 ? 19.534 -5.152 -5.664 1.00 85.44 92 LYS A CA 1
ATOM 715 C C . LYS A 1 92 ? 19.004 -3.790 -5.240 1.00 85.44 92 LYS A C 1
ATOM 717 O O . LYS A 1 92 ? 18.258 -3.679 -4.277 1.00 85.44 92 LYS A O 1
ATOM 722 N N . GLU A 1 93 ? 19.341 -2.763 -6.011 1.00 90.75 93 GLU A N 1
ATOM 723 C CA . GLU A 1 93 ? 18.963 -1.381 -5.739 1.00 90.75 93 GLU A CA 1
ATOM 724 C C . GLU A 1 93 ? 18.064 -0.833 -6.843 1.00 90.75 93 GLU A C 1
ATOM 726 O O . GLU A 1 93 ? 18.244 -1.121 -8.029 1.00 90.75 93 GLU A O 1
ATOM 731 N N . LEU A 1 94 ? 17.116 -0.001 -6.431 1.00 92.44 94 LEU A N 1
ATOM 732 C CA . LEU A 1 94 ? 16.233 0.773 -7.289 1.00 92.44 94 LEU A CA 1
ATOM 733 C C . LEU A 1 94 ? 16.441 2.262 -7.011 1.00 92.44 94 LEU A C 1
ATOM 735 O O . LEU A 1 94 ? 16.760 2.668 -5.889 1.00 92.44 94 LEU A O 1
ATOM 739 N N . SER A 1 95 ? 16.223 3.094 -8.029 1.00 92.56 95 SER A N 1
ATOM 740 C CA . SER A 1 95 ? 16.271 4.550 -7.860 1.00 92.56 95 SER A CA 1
ATOM 741 C C . SER A 1 95 ? 15.183 5.050 -6.897 1.00 92.56 95 SER A C 1
ATOM 743 O O . SER A 1 95 ? 14.208 4.356 -6.604 1.00 92.56 95 SER A O 1
ATOM 745 N N . ASP A 1 96 ? 15.301 6.291 -6.428 1.00 90.88 96 ASP A N 1
ATOM 746 C CA . ASP A 1 96 ? 14.304 6.874 -5.518 1.00 90.88 96 ASP A CA 1
ATOM 747 C C . ASP A 1 96 ? 12.948 7.147 -6.189 1.00 90.88 96 ASP A C 1
ATOM 749 O O . ASP A 1 96 ? 11.948 7.364 -5.507 1.00 90.88 96 ASP A O 1
ATOM 753 N N . ARG A 1 97 ? 12.867 7.029 -7.523 1.00 92.88 97 ARG A N 1
ATOM 754 C CA . ARG A 1 97 ? 11.610 7.125 -8.288 1.00 92.88 97 ARG A CA 1
ATOM 755 C C . ARG A 1 97 ? 10.588 6.051 -7.893 1.00 92.88 97 ARG A C 1
ATOM 757 O O . ARG A 1 97 ? 9.403 6.226 -8.148 1.00 92.88 97 ARG A O 1
ATOM 764 N N . PHE A 1 98 ? 11.032 4.971 -7.250 1.00 94.81 98 PHE A N 1
ATOM 765 C CA . PHE A 1 98 ? 10.183 3.877 -6.775 1.00 94.81 98 PHE A CA 1
ATOM 766 C C . PHE A 1 98 ? 9.636 4.078 -5.357 1.00 94.81 98 PHE A C 1
ATOM 768 O O . PHE A 1 98 ? 8.766 3.322 -4.932 1.00 94.81 98 PHE A O 1
ATOM 775 N N . VAL A 1 99 ? 10.121 5.083 -4.616 1.00 94.19 99 VAL A N 1
ATOM 776 C CA . VAL A 1 99 ? 9.707 5.302 -3.221 1.00 94.19 99 VAL A CA 1
ATOM 777 C C . VAL A 1 99 ? 8.221 5.627 -3.138 1.00 94.19 99 VAL A C 1
ATOM 779 O O . VAL A 1 99 ? 7.520 5.022 -2.337 1.00 94.19 99 VAL A O 1
ATOM 782 N N . LEU A 1 100 ? 7.728 6.541 -3.978 1.00 92.69 100 LEU A N 1
ATOM 783 C CA . LEU A 1 100 ? 6.332 6.971 -3.936 1.00 92.69 100 LEU A CA 1
ATOM 784 C C . LEU A 1 100 ? 5.327 5.864 -4.314 1.00 92.69 100 LEU A C 1
ATOM 786 O O . LEU A 1 100 ? 4.399 5.663 -3.539 1.00 92.69 100 LEU A O 1
ATOM 790 N N . PRO A 1 101 ? 5.484 5.100 -5.416 1.00 95.69 101 PRO A N 1
ATOM 791 C CA . PRO A 1 101 ? 4.552 4.010 -5.713 1.00 95.69 101 PRO A CA 1
ATOM 792 C C . PRO A 1 101 ? 4.625 2.861 -4.696 1.00 95.69 101 PRO A C 1
ATOM 794 O O . PRO A 1 101 ? 3.618 2.202 -4.450 1.00 95.69 101 PRO A O 1
ATOM 797 N N . ALA A 1 102 ? 5.780 2.604 -4.070 1.00 97.06 102 ALA A N 1
ATOM 798 C CA . ALA A 1 102 ? 5.852 1.633 -2.977 1.00 97.06 102 ALA A CA 1
ATOM 799 C C . ALA A 1 102 ? 5.164 2.159 -1.704 1.00 97.06 102 ALA A C 1
ATOM 801 O O . ALA A 1 102 ? 4.507 1.412 -0.976 1.00 97.06 102 ALA A O 1
ATOM 802 N N . PHE A 1 103 ? 5.323 3.453 -1.421 1.00 96.25 103 PHE A N 1
ATOM 803 C CA . PHE A 1 103 ? 4.680 4.122 -0.294 1.00 96.25 103 PHE A CA 1
ATOM 804 C C . PHE A 1 103 ? 3.158 4.048 -0.430 1.00 96.25 103 PHE A C 1
ATOM 806 O O . PHE A 1 103 ? 2.477 3.623 0.500 1.00 96.25 103 PHE A O 1
ATOM 813 N N . ASP A 1 104 ? 2.660 4.391 -1.614 1.00 96.94 104 ASP A N 1
ATOM 814 C CA . ASP A 1 104 ? 1.252 4.352 -1.992 1.00 96.94 104 ASP A CA 1
ATOM 815 C C . ASP A 1 104 ? 0.612 2.986 -1.714 1.00 96.94 104 ASP A C 1
ATOM 817 O O . ASP A 1 104 ? -0.293 2.881 -0.886 1.00 96.94 104 ASP A O 1
ATOM 821 N N . ALA A 1 105 ? 1.171 1.914 -2.285 1.00 98.31 105 ALA A N 1
ATOM 822 C CA . ALA A 1 105 ? 0.680 0.556 -2.061 1.00 98.31 105 ALA A CA 1
ATOM 823 C C . ALA A 1 105 ? 0.743 0.136 -0.580 1.00 98.31 105 ALA A C 1
ATOM 825 O O . ALA A 1 105 ? -0.132 -0.578 -0.099 1.00 98.31 105 ALA A O 1
ATOM 826 N N . THR A 1 106 ? 1.752 0.589 0.170 1.00 98.38 106 THR A N 1
ATOM 827 C CA . THR A 1 106 ? 1.876 0.266 1.603 1.00 98.38 106 THR A CA 1
ATOM 828 C C . THR A 1 106 ? 0.761 0.912 2.423 1.00 98.38 106 THR A C 1
ATOM 830 O O . THR A 1 106 ? 0.178 0.259 3.287 1.00 98.38 106 THR A O 1
ATOM 833 N N . VAL A 1 107 ? 0.446 2.182 2.159 1.00 97.62 107 VAL A N 1
ATOM 834 C CA . VAL A 1 107 ? -0.650 2.879 2.845 1.00 97.62 107 VAL A CA 1
ATOM 835 C C . VAL A 1 107 ? -2.000 2.296 2.435 1.00 97.62 107 VAL A C 1
ATOM 837 O O . VAL A 1 107 ? -2.833 2.013 3.290 1.00 97.62 107 VAL A O 1
ATOM 840 N N . HIS A 1 108 ? -2.189 2.015 1.149 1.00 98.38 108 HIS A N 1
ATOM 841 C CA . HIS A 1 108 ? -3.438 1.453 0.653 1.00 98.38 108 HIS A CA 1
ATOM 842 C C . HIS A 1 108 ? -3.682 -0.003 1.076 1.00 98.38 108 HIS A C 1
ATOM 844 O O . HIS A 1 108 ? -4.835 -0.410 1.188 1.00 98.38 108 HIS A O 1
ATOM 850 N N . ALA A 1 109 ? -2.643 -0.772 1.417 1.00 98.69 109 ALA A N 1
ATOM 851 C CA . ALA A 1 109 ? -2.824 -2.058 2.095 1.00 98.69 109 ALA A CA 1
ATOM 852 C C . ALA A 1 109 ? -3.531 -1.875 3.451 1.00 98.69 109 ALA A C 1
ATOM 854 O O . ALA A 1 109 ? -4.449 -2.622 3.791 1.00 98.69 109 ALA A O 1
ATOM 855 N N . TRP A 1 110 ? -3.147 -0.842 4.209 1.00 98.56 110 TRP A N 1
ATOM 856 C CA . TRP A 1 110 ? -3.832 -0.503 5.454 1.00 98.56 110 TRP A CA 1
ATOM 857 C C . TRP A 1 110 ? -5.262 -0.026 5.203 1.00 98.56 110 TRP A C 1
ATOM 859 O O . TRP A 1 110 ? -6.151 -0.441 5.938 1.00 98.56 110 TRP A O 1
ATOM 869 N N . ASP A 1 111 ? -5.514 0.764 4.153 1.00 98.50 111 ASP A N 1
ATOM 870 C CA . ASP A 1 111 ? -6.875 1.211 3.819 1.00 98.50 111 ASP A CA 1
ATOM 871 C C . ASP A 1 111 ? -7.810 0.024 3.521 1.00 98.50 111 ASP A C 1
ATOM 873 O O . ASP A 1 111 ? -8.963 0.024 3.958 1.00 98.50 111 ASP A O 1
ATOM 877 N N . ILE A 1 112 ? -7.315 -1.018 2.840 1.00 98.69 112 ILE A N 1
ATOM 878 C CA . ILE A 1 112 ? -8.066 -2.267 2.638 1.00 98.69 112 ILE A CA 1
ATOM 879 C C . ILE A 1 112 ? -8.362 -2.930 3.985 1.00 98.69 112 ILE A C 1
ATOM 881 O O . ILE A 1 112 ? -9.522 -3.235 4.276 1.00 98.69 112 ILE A O 1
ATOM 885 N N . ARG A 1 113 ? -7.340 -3.114 4.838 1.00 98.44 113 ARG A N 1
ATOM 886 C CA . ARG A 1 113 ? -7.554 -3.724 6.156 1.00 98.44 113 ARG A CA 1
ATOM 887 C C . ARG A 1 113 ? -8.552 -2.930 6.988 1.00 98.44 113 ARG A C 1
ATOM 889 O O . ARG A 1 113 ? -9.403 -3.534 7.630 1.00 98.44 113 ARG A O 1
ATOM 896 N N . ALA A 1 114 ? -8.438 -1.608 7.007 1.00 98.12 114 ALA A N 1
ATOM 897 C CA . ALA A 1 114 ? -9.295 -0.733 7.791 1.00 98.12 114 ALA A CA 1
ATOM 898 C C . ALA A 1 114 ? -10.775 -0.928 7.436 1.00 98.12 114 ALA A C 1
ATOM 900 O O . ALA A 1 114 ? -11.598 -1.035 8.340 1.00 98.12 114 ALA A O 1
ATOM 901 N N . GLY A 1 115 ? -11.096 -1.082 6.146 1.00 98.00 115 GLY A N 1
ATOM 902 C CA . GLY A 1 115 ? -12.452 -1.415 5.703 1.00 98.00 115 GLY A CA 1
ATOM 903 C C . GLY A 1 115 ? -12.951 -2.765 6.230 1.00 98.00 115 GLY A C 1
ATOM 904 O O . GLY A 1 115 ? -14.086 -2.883 6.686 1.00 98.00 115 GLY A O 1
ATOM 905 N N . LEU A 1 116 ? -12.088 -3.787 6.237 1.00 98.44 116 LEU A N 1
ATOM 906 C CA . LEU A 1 116 ? -12.421 -5.096 6.814 1.00 98.44 116 LEU A CA 1
ATOM 907 C C . LEU A 1 116 ? -12.601 -5.037 8.340 1.00 98.44 116 LEU A C 1
ATOM 909 O O . LEU A 1 116 ? -13.467 -5.723 8.877 1.00 98.44 116 LEU A O 1
ATOM 913 N N . VAL A 1 117 ? -11.800 -4.229 9.039 1.00 97.75 117 VAL A N 1
ATOM 914 C CA . VAL A 1 117 ? -11.913 -4.020 10.493 1.00 97.75 117 VAL A CA 1
ATOM 915 C C . VAL A 1 117 ? -13.230 -3.337 10.841 1.00 97.75 117 VAL A C 1
ATOM 917 O O . VAL A 1 117 ? -13.929 -3.806 11.735 1.00 97.75 117 VAL A O 1
ATOM 920 N N . ASP A 1 118 ? -13.600 -2.281 10.115 1.00 96.69 118 ASP A N 1
ATOM 921 C CA . ASP A 1 118 ? -14.867 -1.564 10.316 1.00 96.69 118 ASP A CA 1
ATOM 922 C C . ASP A 1 118 ? -16.084 -2.489 10.124 1.00 96.69 118 ASP A C 1
ATOM 924 O O . ASP A 1 118 ? -17.061 -2.428 10.869 1.00 96.69 118 ASP A O 1
ATOM 928 N N . ALA A 1 119 ? -15.981 -3.440 9.192 1.00 97.00 119 ALA A N 1
ATOM 929 C CA . ALA A 1 119 ? -16.990 -4.475 8.975 1.00 97.00 119 ALA A CA 1
ATOM 930 C C . ALA A 1 119 ? -16.943 -5.646 9.982 1.00 97.00 119 ALA A C 1
ATOM 932 O O . ALA A 1 119 ? -17.758 -6.566 9.883 1.00 97.00 119 ALA A O 1
ATOM 933 N N . GLY A 1 120 ? -16.009 -5.651 10.939 1.00 97.44 120 GLY A N 1
ATOM 934 C CA . GLY A 1 120 ? -15.844 -6.729 11.922 1.00 97.44 120 GLY A CA 1
ATOM 935 C C . GLY A 1 120 ? -15.292 -8.037 11.340 1.00 97.44 120 GLY A C 1
ATOM 936 O O . GLY A 1 120 ? -15.516 -9.105 11.907 1.00 97.44 120 GLY A O 1
ATOM 937 N N . LEU A 1 121 ? -14.597 -7.968 10.201 1.00 97.75 121 LEU A N 1
ATOM 938 C CA . LEU A 1 121 ? -14.067 -9.120 9.460 1.00 97.75 121 LEU A CA 1
ATOM 939 C C . LEU A 1 121 ? -12.570 -9.356 9.698 1.00 97.75 121 LEU A C 1
ATOM 941 O O . LEU A 1 121 ? -12.037 -10.395 9.305 1.00 97.75 121 LEU A O 1
ATOM 945 N N . ALA A 1 122 ? -11.874 -8.405 10.320 1.00 97.56 122 ALA A N 1
ATOM 946 C CA . ALA A 1 122 ? -10.448 -8.508 10.588 1.00 97.56 122 ALA A CA 1
ATOM 947 C C . ALA A 1 122 ? -10.029 -7.720 11.832 1.00 97.56 122 ALA A C 1
ATOM 949 O O . ALA A 1 122 ? -10.699 -6.785 12.257 1.00 97.56 122 ALA A O 1
ATOM 950 N N . GLU A 1 123 ? -8.862 -8.074 12.366 1.00 96.69 123 GLU A N 1
ATOM 951 C CA . GLU A 1 123 ? -8.159 -7.276 13.370 1.00 96.69 123 GLU A CA 1
ATOM 952 C C . GLU A 1 123 ? -7.344 -6.150 12.707 1.00 96.69 123 GLU A C 1
ATOM 954 O O . GLU A 1 123 ? -6.893 -6.324 11.561 1.00 96.69 123 GLU A O 1
ATOM 959 N N . PRO A 1 124 ? -7.093 -5.027 13.410 1.00 96.56 124 PRO A N 1
ATOM 960 C CA . PRO A 1 124 ? -6.248 -3.943 12.914 1.00 96.56 124 PRO A CA 1
ATOM 961 C C . PRO A 1 124 ? -4.890 -4.430 12.390 1.00 96.56 124 PRO A C 1
ATOM 963 O O . PRO A 1 124 ? -4.226 -5.268 13.003 1.00 96.56 124 PRO A O 1
ATOM 966 N N . LEU A 1 125 ? -4.461 -3.901 11.238 1.00 96.94 125 LEU A N 1
ATOM 967 C CA . LEU A 1 125 ? -3.133 -4.184 10.689 1.00 96.94 125 LEU A CA 1
ATOM 968 C C . LEU A 1 125 ? -2.094 -3.350 11.434 1.00 96.94 125 LEU A C 1
ATOM 970 O O . LEU A 1 125 ? -2.099 -2.124 11.341 1.00 96.94 125 LEU A O 1
ATOM 974 N N . GLU A 1 126 ? -1.154 -4.032 12.082 1.00 97.56 126 GLU A N 1
ATOM 975 C CA . GLU A 1 126 ? 0.079 -3.423 12.566 1.00 97.56 126 GLU A CA 1
ATOM 976 C C . GLU A 1 126 ? 1.222 -3.681 11.590 1.00 97.56 126 GLU 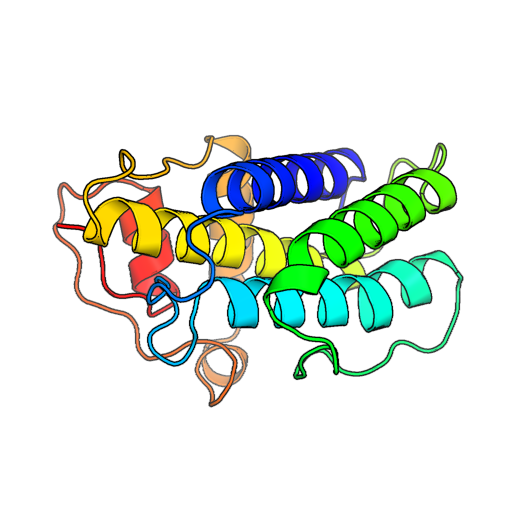A C 1
ATOM 978 O O . GLU A 1 126 ? 1.565 -4.826 11.290 1.00 97.56 126 GLU A O 1
ATOM 983 N N . LEU A 1 127 ? 1.818 -2.596 11.098 1.00 97.56 127 LEU A N 1
ATOM 984 C CA . LEU A 1 127 ? 2.986 -2.655 10.234 1.00 97.56 127 LEU A CA 1
ATOM 985 C C . LEU A 1 127 ? 4.221 -3.042 11.049 1.00 97.56 127 LEU A C 1
ATOM 987 O O . LEU A 1 127 ? 4.413 -2.609 12.187 1.00 97.56 127 LEU A O 1
ATOM 991 N N . ASP A 1 128 ? 5.098 -3.839 10.444 1.00 97.12 128 ASP A N 1
ATOM 992 C CA . ASP A 1 128 ? 6.354 -4.215 11.080 1.00 97.12 128 ASP A CA 1
ATOM 993 C C . ASP A 1 128 ? 7.278 -2.998 11.288 1.00 97.12 128 ASP A C 1
ATOM 995 O O . ASP A 1 128 ? 7.173 -1.959 10.624 1.00 97.12 128 ASP A O 1
ATOM 999 N N . SER A 1 129 ? 8.234 -3.136 12.207 1.00 96.69 129 SER A N 1
ATOM 1000 C CA . SER A 1 129 ? 9.137 -2.046 12.592 1.00 96.69 129 SER A CA 1
ATOM 1001 C C . SER A 1 129 ? 10.006 -1.531 11.442 1.00 96.69 129 SER A C 1
ATOM 1003 O O . SER A 1 129 ? 10.317 -0.337 11.408 1.00 96.69 129 SER A O 1
ATOM 1005 N N . ARG A 1 130 ? 10.385 -2.385 10.481 1.00 95.81 130 ARG A N 1
ATOM 1006 C CA . ARG A 1 130 ? 11.169 -1.981 9.305 1.00 95.81 130 ARG A CA 1
ATOM 1007 C C . ARG A 1 130 ? 10.310 -1.131 8.372 1.00 95.81 130 ARG A C 1
ATOM 1009 O O . ARG A 1 130 ? 10.786 -0.103 7.892 1.00 95.81 130 ARG A O 1
ATOM 1016 N N . THR A 1 131 ? 9.056 -1.522 8.155 1.00 96.94 131 THR A N 1
ATOM 1017 C CA . THR A 1 131 ? 8.083 -0.755 7.370 1.00 96.94 131 THR A CA 1
ATOM 1018 C C . THR A 1 131 ? 7.795 0.597 8.014 1.00 96.94 131 THR A C 1
ATOM 1020 O O . THR A 1 131 ? 7.943 1.621 7.349 1.00 96.94 131 THR A O 1
ATOM 1023 N N . LEU A 1 132 ? 7.503 0.632 9.316 1.00 97.44 132 LEU A N 1
ATOM 1024 C CA . LEU A 1 132 ? 7.265 1.882 10.045 1.00 97.44 132 LEU A CA 1
ATOM 1025 C C . LEU A 1 132 ? 8.479 2.814 10.031 1.00 97.44 132 LEU A C 1
ATOM 1027 O O . LEU A 1 132 ? 8.331 4.004 9.783 1.00 97.44 132 LEU A O 1
ATOM 1031 N N . THR A 1 133 ? 9.689 2.285 10.235 1.00 96.62 133 THR A N 1
ATOM 1032 C CA . THR A 1 133 ? 10.921 3.096 10.195 1.00 96.62 133 THR A CA 1
ATOM 1033 C C . THR A 1 133 ? 11.090 3.788 8.842 1.00 96.62 133 THR A C 1
ATOM 1035 O O . THR A 1 133 ? 11.471 4.956 8.778 1.00 96.62 133 THR A O 1
ATOM 1038 N N . TRP A 1 134 ? 10.793 3.081 7.751 1.00 95.94 134 TRP A N 1
ATOM 1039 C CA . TRP A 1 134 ? 10.859 3.641 6.405 1.00 95.94 134 TRP A CA 1
ATOM 1040 C C . TRP A 1 134 ? 9.769 4.694 6.152 1.00 95.94 134 TRP A C 1
ATOM 1042 O O . TRP A 1 134 ? 10.067 5.756 5.604 1.00 95.94 134 TRP A O 1
ATOM 1052 N N . LEU A 1 135 ? 8.537 4.445 6.602 1.00 95.94 135 LEU A N 1
ATOM 1053 C CA . LEU A 1 135 ? 7.430 5.400 6.509 1.00 95.94 135 LEU A CA 1
ATOM 1054 C C . LEU A 1 135 ? 7.705 6.689 7.306 1.00 95.94 135 LEU A C 1
ATOM 1056 O O . LEU A 1 135 ? 7.512 7.792 6.795 1.00 95.94 135 LEU A O 1
ATOM 1060 N N . GLU A 1 136 ? 8.236 6.575 8.523 1.00 95.56 136 GLU A N 1
ATOM 1061 C CA . GLU A 1 136 ? 8.642 7.724 9.345 1.00 95.56 136 GLU A CA 1
ATOM 1062 C C . GLU A 1 136 ? 9.801 8.510 8.710 1.00 95.56 136 GLU A C 1
ATOM 1064 O O . GLU A 1 136 ? 9.829 9.744 8.751 1.00 95.56 136 GLU A O 1
ATOM 1069 N N . ALA A 1 137 ? 10.741 7.819 8.055 1.00 93.88 137 ALA A N 1
ATOM 1070 C CA . ALA A 1 137 ? 11.792 8.478 7.286 1.00 93.88 137 ALA A CA 1
ATOM 1071 C C . ALA A 1 137 ? 11.214 9.278 6.107 1.00 93.88 137 ALA A C 1
ATOM 1073 O O . ALA A 1 137 ? 11.635 10.414 5.890 1.00 93.88 137 ALA A O 1
ATOM 1074 N N . PHE A 1 138 ? 10.221 8.739 5.389 1.00 91.81 138 PHE A N 1
ATOM 1075 C CA . PHE A 1 138 ? 9.506 9.485 4.349 1.00 91.81 138 PHE A CA 1
ATOM 1076 C C . PHE A 1 138 ? 8.828 10.732 4.929 1.00 91.81 138 PHE A C 1
ATOM 1078 O O . PHE A 1 138 ? 9.066 11.839 4.446 1.00 91.81 138 PHE A O 1
ATOM 1085 N N . LYS A 1 139 ? 8.059 10.577 6.015 1.00 92.38 139 LYS A N 1
ATOM 1086 C CA . LYS A 1 139 ? 7.373 11.677 6.714 1.00 92.38 139 LYS A CA 1
ATOM 1087 C C . LYS A 1 139 ? 8.308 12.831 7.072 1.00 92.38 139 LYS A C 1
ATOM 1089 O O . LYS A 1 139 ? 7.957 13.984 6.852 1.00 92.38 139 LYS A O 1
ATOM 1094 N N . LYS A 1 140 ? 9.510 12.541 7.580 1.00 90.44 140 LYS A N 1
ATOM 1095 C CA . LYS A 1 140 ? 10.499 13.563 7.968 1.00 90.44 140 LYS A CA 1
ATOM 1096 C C . LYS A 1 140 ? 10.948 14.459 6.805 1.00 90.44 140 LYS A C 1
ATOM 1098 O O . LYS A 1 140 ? 11.369 15.591 7.036 1.00 90.44 140 LYS A O 1
ATOM 1103 N N . HIS A 1 141 ? 10.903 13.944 5.581 1.00 87.31 141 HIS A N 1
ATOM 1104 C CA . HIS A 1 141 ? 11.410 14.618 4.387 1.00 87.31 141 HIS A CA 1
ATOM 1105 C C . HIS A 1 141 ? 10.310 15.058 3.418 1.00 87.31 141 HIS A C 1
ATOM 1107 O O . HIS A 1 141 ? 10.619 15.698 2.416 1.00 87.31 141 HIS A O 1
ATOM 1113 N N . ALA A 1 142 ? 9.050 14.731 3.704 1.00 85.56 142 ALA A N 1
ATOM 1114 C CA . ALA A 1 142 ? 7.916 15.061 2.862 1.00 85.56 142 ALA A CA 1
ATOM 1115 C C . ALA A 1 142 ? 7.490 16.529 3.073 1.00 85.56 142 ALA A C 1
ATOM 1117 O O . ALA A 1 142 ? 7.035 16.867 4.168 1.00 85.56 142 ALA A O 1
ATOM 1118 N N . PRO A 1 143 ? 7.610 17.411 2.060 1.00 87.06 143 PRO A N 1
ATOM 1119 C CA . PRO A 1 143 ? 7.179 18.800 2.191 1.00 87.06 143 PRO A CA 1
ATOM 1120 C C . PRO A 1 143 ? 5.657 18.863 2.316 1.00 87.06 143 PRO A C 1
ATOM 1122 O O . PRO A 1 143 ? 4.945 18.281 1.490 1.00 87.06 143 PRO A O 1
ATOM 1125 N N . GLU A 1 144 ? 5.157 19.540 3.349 1.00 86.50 144 GLU A N 1
ATOM 1126 C CA . GLU A 1 144 ? 3.742 19.510 3.726 1.00 86.50 144 GLU A CA 1
ATOM 1127 C C . GLU A 1 144 ? 2.837 20.009 2.595 1.00 86.50 144 GLU A C 1
ATOM 1129 O O . GLU A 1 144 ? 1.836 19.370 2.278 1.00 86.50 144 GLU A O 1
ATOM 1134 N N . GLU A 1 145 ? 3.249 21.071 1.903 1.00 86.31 145 GLU A N 1
ATOM 1135 C CA . GLU A 1 145 ? 2.557 21.639 0.745 1.00 86.31 145 GLU A CA 1
ATOM 1136 C C . GLU A 1 145 ? 2.495 20.694 -0.461 1.00 86.31 145 GLU A C 1
ATOM 1138 O O . GLU A 1 145 ? 1.614 20.824 -1.314 1.00 86.31 145 GLU A O 1
ATOM 1143 N N . LEU A 1 146 ? 3.426 19.739 -0.547 1.00 84.56 146 LEU A N 1
ATOM 1144 C CA . LEU A 1 146 ? 3.400 18.733 -1.595 1.00 84.56 146 LEU A CA 1
ATOM 1145 C C . LEU A 1 146 ? 2.452 17.605 -1.229 1.00 84.56 146 LEU A C 1
ATOM 1147 O O . LEU A 1 146 ? 1.695 17.207 -2.106 1.00 84.56 146 LEU A O 1
ATOM 1151 N N . ILE A 1 147 ? 2.461 17.118 0.018 1.00 88.56 147 ILE A N 1
ATOM 1152 C CA . ILE A 1 147 ? 1.675 15.946 0.444 1.00 88.56 147 ILE A CA 1
ATOM 1153 C C . ILE A 1 147 ? 0.229 16.252 0.840 1.00 88.56 147 ILE A C 1
ATOM 1155 O O . ILE A 1 147 ? -0.653 15.445 0.551 1.00 88.56 147 ILE A O 1
ATOM 1159 N N . ARG A 1 148 ? -0.050 17.413 1.439 1.00 91.94 148 ARG A N 1
ATOM 1160 C CA . ARG A 1 148 ? -1.396 17.833 1.862 1.00 91.94 148 ARG A CA 1
ATOM 1161 C C . ARG A 1 148 ? -2.107 18.560 0.729 1.00 91.94 148 ARG A C 1
ATOM 1163 O O . ARG A 1 148 ? -2.225 19.784 0.724 1.00 91.94 148 ARG A O 1
ATOM 1170 N N . ARG A 1 149 ? -2.575 17.805 -0.259 1.00 88.88 149 ARG A N 1
ATOM 1171 C CA . ARG A 1 149 ? -3.308 18.347 -1.408 1.00 88.88 149 ARG A CA 1
ATOM 1172 C C . ARG A 1 149 ? -4.362 17.361 -1.909 1.00 88.88 149 ARG A C 1
ATOM 1174 O O . ARG A 1 149 ? -4.232 16.164 -1.642 1.00 88.88 149 ARG A O 1
ATOM 1181 N N . PRO A 1 150 ? -5.371 17.833 -2.666 1.00 84.06 150 PRO A N 1
ATOM 1182 C CA . PRO A 1 150 ? -6.401 16.963 -3.222 1.00 84.06 150 PRO A CA 1
ATOM 1183 C C . PRO A 1 150 ? -5.802 15.770 -3.976 1.00 84.06 150 PRO A C 1
ATOM 1185 O O . PRO A 1 150 ? -4.915 15.944 -4.814 1.00 84.06 150 PRO A O 1
ATOM 1188 N N . GLY A 1 151 ? -6.288 14.568 -3.661 1.00 81.69 151 GLY A N 1
ATOM 1189 C CA . GLY A 1 151 ? -5.829 13.315 -4.263 1.00 81.69 151 GLY A CA 1
ATOM 1190 C C . GLY A 1 151 ? -4.511 12.758 -3.713 1.00 81.69 151 GLY A C 1
ATOM 1191 O O . GLY A 1 151 ? -3.997 11.813 -4.294 1.00 81.69 151 GLY A O 1
ATOM 1192 N N . MET A 1 152 ? -3.940 13.327 -2.642 1.00 87.88 152 MET A N 1
ATOM 1193 C CA . MET A 1 152 ? -2.780 12.743 -1.954 1.00 87.88 152 MET A CA 1
ATOM 1194 C C . MET A 1 152 ? -3.092 12.473 -0.481 1.00 87.88 152 MET A C 1
ATOM 1196 O O . MET A 1 152 ? -3.670 11.434 -0.181 1.00 87.88 152 MET A O 1
ATOM 1200 N N . PHE A 1 153 ? -2.750 13.371 0.447 1.00 91.88 153 PHE A N 1
ATOM 1201 C CA . PHE A 1 153 ? -3.179 13.252 1.842 1.00 91.88 153 PHE A CA 1
ATOM 1202 C C . PHE A 1 153 ? -4.220 14.303 2.200 1.00 91.88 153 PHE A C 1
ATOM 1204 O O . PHE A 1 153 ? -4.062 15.489 1.893 1.00 91.88 153 PHE A O 1
ATOM 1211 N N . GLY A 1 154 ? -5.234 13.865 2.944 1.00 91.12 154 GLY A N 1
ATOM 1212 C CA . GLY A 1 154 ? -6.109 14.758 3.689 1.00 91.12 154 GLY A CA 1
ATOM 1213 C C . GLY A 1 154 ? -5.395 15.419 4.879 1.00 91.12 154 GLY A C 1
ATOM 1214 O O . GLY A 1 154 ? -4.213 15.144 5.143 1.00 91.12 154 GLY A O 1
ATOM 1215 N N . PRO A 1 155 ? -6.105 16.295 5.614 1.00 92.50 155 PRO A N 1
ATOM 1216 C CA . PRO A 1 155 ? -5.623 16.845 6.877 1.00 92.50 155 PRO A CA 1
ATOM 1217 C C . PRO A 1 155 ? -5.255 15.734 7.863 1.00 92.50 155 PRO A C 1
ATOM 1219 O O . PRO A 1 155 ? -5.941 14.714 7.923 1.00 92.50 155 PRO A O 1
ATOM 1222 N N . GLU A 1 156 ? -4.206 15.949 8.657 1.00 94.38 156 GLU A N 1
ATOM 1223 C CA . GLU A 1 156 ? -3.852 15.044 9.755 1.00 94.38 156 GLU A CA 1
ATOM 1224 C C . GLU A 1 156 ? -5.017 14.888 10.735 1.00 94.38 156 GLU A C 1
ATOM 1226 O O . GLU A 1 156 ? -5.667 15.867 11.109 1.00 94.38 156 GLU A O 1
ATOM 1231 N N . GLN A 1 157 ? -5.280 13.646 11.136 1.00 95.25 157 GLN A N 1
ATOM 1232 C CA . GLN A 1 157 ? -6.374 13.306 12.035 1.00 95.25 157 GLN A CA 1
ATOM 1233 C C . GLN A 1 157 ? -5.893 13.218 13.489 1.00 95.25 157 GLN A C 1
ATOM 1235 O O . GLN A 1 157 ? -4.767 12.783 13.750 1.00 95.25 157 GLN A O 1
ATOM 1240 N N . PRO A 1 158 ? -6.733 13.599 14.468 1.00 94.38 158 PRO A N 1
ATOM 1241 C CA . PRO A 1 158 ? -6.406 13.422 15.875 1.00 94.38 158 PRO A CA 1
ATOM 1242 C C . PRO A 1 158 ? -6.337 11.933 16.225 1.00 94.38 158 PRO A C 1
ATOM 1244 O O . PRO A 1 158 ? -7.189 11.150 15.824 1.00 94.38 158 PRO A O 1
ATOM 1247 N N . THR A 1 159 ? -5.347 11.549 17.027 1.00 94.06 159 THR A N 1
ATOM 1248 C CA . THR A 1 159 ? -5.115 10.164 17.468 1.00 94.06 159 THR A CA 1
ATOM 1249 C C . THR A 1 159 ? -4.867 10.134 18.975 1.00 94.06 159 THR A C 1
ATOM 1251 O O . THR A 1 159 ? -4.283 11.063 19.538 1.00 94.06 159 THR A O 1
ATOM 1254 N N . LEU A 1 160 ? -5.267 9.048 19.642 1.00 91.06 160 LEU A N 1
ATOM 1255 C CA . LEU A 1 160 ? -4.962 8.840 21.059 1.00 91.06 160 LEU A CA 1
ATOM 1256 C C . LEU A 1 160 ? -3.447 8.722 21.282 1.00 91.06 160 LEU A C 1
ATOM 1258 O O . LEU A 1 160 ? -2.716 8.152 20.470 1.00 91.06 160 LEU A O 1
ATOM 1262 N N . SER A 1 161 ? -2.959 9.199 22.429 1.00 88.50 161 SER A N 1
ATOM 1263 C CA . SER A 1 161 ? -1.540 9.070 22.792 1.00 88.50 161 SER A CA 1
ATOM 1264 C C . SER A 1 161 ? -1.104 7.605 22.925 1.00 88.50 161 SER A C 1
ATOM 1266 O O . SER A 1 161 ? 0.034 7.270 22.591 1.00 88.50 161 SER A O 1
ATOM 1268 N N . ALA A 1 162 ? -2.020 6.731 23.349 1.00 91.69 162 ALA A N 1
ATOM 1269 C CA . ALA A 1 162 ? -1.816 5.291 23.477 1.00 91.69 162 ALA A CA 1
ATOM 1270 C C . ALA A 1 162 ? -2.035 4.506 22.169 1.00 91.69 162 ALA A C 1
ATOM 1272 O O . ALA A 1 162 ? -1.814 3.300 22.164 1.00 91.69 162 ALA A O 1
ATOM 1273 N N . ALA A 1 163 ? -2.441 5.163 21.072 1.00 94.19 163 ALA A N 1
ATOM 1274 C CA . ALA A 1 163 ? -2.642 4.491 19.791 1.00 94.19 163 ALA A CA 1
ATOM 1275 C C . ALA A 1 163 ? -1.348 3.832 19.293 1.00 94.19 163 ALA A C 1
ATOM 1277 O O . ALA A 1 163 ? -0.231 4.293 19.594 1.00 94.19 163 ALA A O 1
ATOM 1278 N N . SER A 1 164 ? -1.511 2.766 18.511 1.00 95.81 164 SER A N 1
ATOM 1279 C CA . SER A 1 164 ? -0.391 2.037 17.932 1.00 95.81 164 SER A CA 1
ATOM 1280 C C . SER A 1 164 ? 0.446 2.926 16.999 1.00 95.81 164 SER A C 1
ATOM 1282 O O . SER A 1 164 ? -0.051 3.936 16.482 1.00 95.81 164 SER A O 1
ATOM 1284 N N . PRO A 1 165 ? 1.727 2.588 16.765 1.00 96.88 165 PRO A N 1
ATOM 1285 C CA . PRO A 1 165 ? 2.561 3.316 15.812 1.00 96.88 165 PRO A CA 1
ATOM 1286 C C . PRO A 1 165 ? 1.938 3.393 14.413 1.00 96.88 165 PRO A C 1
ATOM 1288 O O . PRO A 1 165 ? 1.944 4.463 13.808 1.00 96.88 165 PRO A O 1
ATOM 1291 N N . THR A 1 166 ? 1.338 2.297 13.936 1.00 97.44 166 THR A N 1
ATOM 1292 C CA . THR A 1 166 ? 0.652 2.262 12.638 1.00 97.44 166 THR A CA 1
ATOM 1293 C C . THR A 1 166 ? -0.511 3.240 12.609 1.00 97.44 166 THR A C 1
ATOM 1295 O O . THR A 1 166 ? -0.587 4.080 11.715 1.00 97.44 166 THR A O 1
ATOM 1298 N N . THR A 1 167 ? -1.370 3.204 13.629 1.00 96.50 167 THR A N 1
ATOM 1299 C CA . THR A 1 167 ? -2.529 4.100 13.731 1.00 96.50 167 THR A CA 1
ATOM 1300 C C . THR A 1 167 ? -2.109 5.568 13.730 1.00 96.50 167 THR A C 1
ATOM 1302 O O . THR A 1 167 ? -2.691 6.378 13.012 1.00 96.50 167 THR A O 1
ATOM 1305 N N . LYS A 1 168 ? -1.050 5.921 14.467 1.00 96.56 168 LYS A N 1
ATOM 1306 C CA . LYS A 1 168 ? -0.503 7.287 14.478 1.00 96.56 168 LYS A CA 1
ATOM 1307 C C . LYS A 1 168 ? 0.028 7.714 13.113 1.00 96.56 168 LYS A C 1
ATOM 1309 O O . LYS A 1 168 ? -0.184 8.856 12.711 1.00 96.56 168 LYS A O 1
ATOM 1314 N N . PHE A 1 169 ? 0.707 6.816 12.401 1.00 97.00 169 PHE A N 1
ATOM 1315 C CA . PHE A 1 169 ? 1.192 7.110 11.057 1.00 97.00 169 PHE A CA 1
ATOM 1316 C C . PHE A 1 169 ? 0.034 7.332 10.078 1.00 97.00 169 PHE A C 1
ATOM 1318 O O . PHE A 1 169 ? 0.053 8.297 9.317 1.00 97.00 169 PHE A O 1
ATOM 1325 N N . MET A 1 170 ? -0.998 6.489 10.123 1.00 97.12 170 MET A N 1
ATOM 1326 C CA . MET A 1 170 ? -2.162 6.610 9.238 1.00 97.12 170 MET A CA 1
ATOM 1327 C C . MET A 1 170 ? -2.981 7.867 9.548 1.00 97.12 170 MET A C 1
ATOM 1329 O O . MET A 1 170 ? -3.384 8.575 8.624 1.00 97.12 170 MET A O 1
ATOM 1333 N N . ALA A 1 171 ? -3.105 8.231 10.829 1.00 96.12 171 ALA A N 1
ATOM 1334 C CA . ALA A 1 171 ? -3.666 9.510 11.258 1.00 96.12 171 ALA A CA 1
ATOM 1335 C C . ALA A 1 171 ? -2.886 10.696 10.671 1.00 96.12 171 ALA A C 1
ATOM 1337 O O . ALA A 1 171 ? -3.477 11.608 10.089 1.00 96.12 171 ALA A O 1
ATOM 1338 N N . TRP A 1 172 ? -1.548 10.645 10.734 1.00 95.38 172 TRP A N 1
ATOM 1339 C CA . TRP A 1 172 ? -0.688 11.617 10.062 1.00 95.38 172 TRP A CA 1
ATOM 1340 C C . TRP A 1 172 ? -0.883 11.601 8.548 1.00 95.38 172 TRP A C 1
ATOM 1342 O O . TRP A 1 172 ? -0.898 12.657 7.931 1.00 95.38 172 TRP A O 1
ATOM 1352 N N . ALA A 1 173 ? -1.090 10.453 7.915 1.00 95.00 173 ALA A N 1
ATOM 1353 C CA . ALA A 1 173 ? -1.394 10.387 6.490 1.00 95.00 173 ALA A CA 1
ATOM 1354 C C . ALA A 1 173 ? -2.814 10.918 6.167 1.00 95.00 173 ALA A C 1
ATOM 1356 O O . ALA A 1 173 ? -3.166 11.067 5.002 1.00 95.00 173 ALA A O 1
ATOM 1357 N N . GLY A 1 174 ? -3.619 11.268 7.171 1.00 94.62 174 GLY A N 1
ATOM 1358 C CA . GLY A 1 174 ? -4.948 11.859 7.019 1.00 94.62 174 GLY A CA 1
ATOM 1359 C C . GLY A 1 174 ? -6.089 10.846 6.984 1.00 94.62 174 GLY A C 1
ATOM 1360 O O . GLY A 1 174 ? -7.189 11.189 6.562 1.00 94.62 174 GLY A O 1
ATOM 1361 N N . ARG A 1 175 ? -5.832 9.607 7.416 1.00 95.19 175 ARG A N 1
ATOM 1362 C CA . ARG A 1 175 ? -6.843 8.552 7.537 1.00 95.19 175 ARG A CA 1
ATOM 1363 C C . ARG A 1 175 ? -7.497 8.643 8.904 1.00 95.19 175 ARG A C 1
ATOM 1365 O O . ARG A 1 175 ? -6.833 8.973 9.889 1.00 95.19 175 ARG A O 1
ATOM 1372 N N . THR A 1 176 ? -8.783 8.326 8.975 1.00 92.06 176 THR A N 1
ATOM 1373 C CA . THR A 1 176 ? -9.483 8.226 10.255 1.00 92.06 176 THR A CA 1
ATOM 1374 C C . THR A 1 176 ? -8.899 7.058 11.056 1.00 92.06 176 THR A C 1
ATOM 1376 O O . THR A 1 176 ? -8.878 5.937 10.550 1.00 92.06 176 THR A O 1
ATOM 1379 N N . PRO A 1 177 ? -8.398 7.288 12.282 1.00 83.50 177 PRO A N 1
ATOM 1380 C CA . PRO A 1 177 ? -7.860 6.218 13.114 1.00 83.50 177 PRO A CA 1
ATOM 1381 C C . PRO A 1 177 ? -8.911 5.155 13.419 1.00 83.50 177 PRO A C 1
ATOM 1383 O O . PRO A 1 177 ? -10.050 5.490 13.744 1.00 83.50 177 PRO A O 1
ATOM 1386 N N . LEU A 1 178 ? -8.502 3.888 13.380 1.00 79.62 178 LEU A N 1
ATOM 1387 C CA . LEU A 1 178 ? -9.300 2.793 13.927 1.00 79.62 178 LEU A CA 1
ATOM 1388 C C . LEU A 1 178 ? -9.337 2.945 15.458 1.00 79.62 178 LEU A C 1
ATOM 1390 O O . LEU A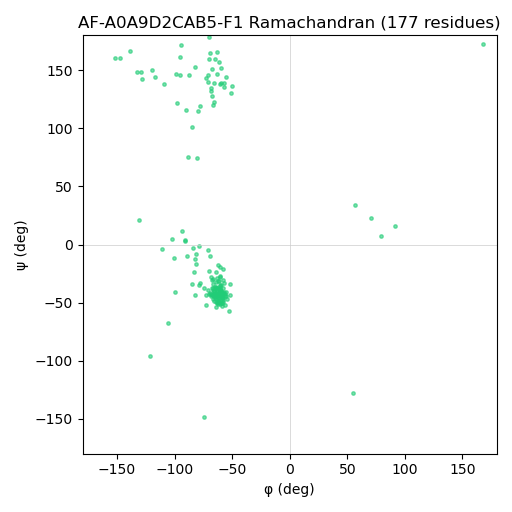 1 178 ? -8.303 3.225 16.074 1.00 79.62 178 LEU A O 1
ATOM 1394 N N . SER A 1 179 ? -10.531 2.841 16.046 1.00 59.59 179 SER A N 1
ATOM 1395 C CA . SER A 1 179 ? -10.775 2.991 17.489 1.00 59.59 179 SER A CA 1
ATOM 1396 C C . SER A 1 179 ? -10.502 1.720 18.274 1.00 59.59 179 SER A C 1
ATOM 1398 O O . SER A 1 179 ? -10.936 0.658 17.777 1.00 59.59 179 SER A O 1
#